Protein AF-A0A6J1VIB7-F1 (afdb_monomer_lite)

Structure (mmCIF, N/CA/C/O backbone):
data_AF-A0A6J1VIB7-F1
#
_entry.id   AF-A0A6J1VIB7-F1
#
loop_
_atom_site.group_PDB
_atom_site.id
_atom_site.type_symbol
_atom_site.label_atom_id
_atom_site.label_alt_id
_atom_site.label_comp_id
_atom_site.label_asym_id
_atom_site.label_entity_id
_atom_site.label_seq_id
_atom_site.pdbx_PDB_ins_code
_atom_site.Cartn_x
_atom_site.Cartn_y
_atom_site.Cartn_z
_atom_site.occupancy
_atom_site.B_iso_or_equiv
_atom_site.auth_seq_id
_atom_site.auth_comp_id
_atom_site.auth_asym_id
_atom_site.auth_atom_id
_atom_site.pdbx_PDB_model_num
ATOM 1 N N . MET A 1 1 ? 3.162 -24.700 -15.560 1.00 34.78 1 MET A N 1
ATOM 2 C CA . MET A 1 1 ? 3.093 -24.759 -14.083 1.00 34.78 1 MET A CA 1
ATOM 3 C C . MET A 1 1 ? 1.985 -23.836 -13.583 1.00 34.78 1 MET A C 1
ATOM 5 O O . MET A 1 1 ? 2.223 -22.942 -12.789 1.00 34.78 1 MET A O 1
ATOM 9 N N . VAL A 1 2 ? 0.777 -24.039 -14.114 1.00 34.69 2 VAL A N 1
ATOM 10 C CA . VAL A 1 2 ? -0.466 -23.375 -13.704 1.00 34.69 2 VAL A CA 1
ATOM 11 C C . VAL A 1 2 ? -1.501 -24.492 -13.692 1.00 34.69 2 VAL A C 1
ATOM 13 O O . VAL A 1 2 ? -2.099 -24.797 -14.717 1.00 34.69 2 VAL A O 1
ATOM 16 N N . ALA A 1 3 ? -1.557 -25.205 -12.579 1.00 34.16 3 ALA A N 1
ATOM 17 C CA . ALA A 1 3 ? -2.581 -26.169 -12.196 1.00 34.16 3 ALA A CA 1
ATOM 18 C C . ALA A 1 3 ? -2.324 -26.472 -10.711 1.00 34.16 3 ALA A C 1
ATOM 20 O O . ALA A 1 3 ? -1.167 -26.446 -10.309 1.00 34.16 3 ALA A O 1
ATOM 21 N N . GLU A 1 4 ? -3.381 -26.722 -9.937 1.00 37.56 4 GLU A N 1
ATOM 22 C CA . GLU A 1 4 ? -3.381 -27.047 -8.493 1.00 37.56 4 GLU A CA 1
ATOM 23 C C . GLU A 1 4 ? -3.378 -25.853 -7.523 1.00 37.56 4 GLU A C 1
ATOM 25 O O . GLU A 1 4 ? -2.437 -25.642 -6.766 1.00 37.56 4 GLU A O 1
ATOM 30 N N . ALA A 1 5 ? -4.483 -25.092 -7.497 1.00 30.72 5 ALA A N 1
ATOM 31 C CA . ALA A 1 5 ? -4.875 -24.322 -6.302 1.00 30.72 5 ALA A CA 1
ATOM 32 C C . ALA A 1 5 ? -6.378 -23.948 -6.239 1.00 30.72 5 ALA A C 1
ATOM 34 O O . ALA A 1 5 ? -6.727 -22.908 -5.686 1.00 30.72 5 ALA A O 1
ATOM 35 N N . THR A 1 6 ? -7.290 -24.745 -6.807 1.00 36.41 6 THR A N 1
ATOM 36 C CA . THR A 1 6 ? -8.737 -24.425 -6.822 1.00 36.41 6 THR A CA 1
ATOM 37 C C . THR A 1 6 ? -9.602 -25.612 -6.419 1.00 36.41 6 THR A C 1
ATOM 39 O O . THR A 1 6 ? -10.458 -26.044 -7.182 1.00 36.41 6 THR A O 1
ATOM 42 N N . GLU A 1 7 ? -9.390 -26.139 -5.215 1.00 31.77 7 GLU A N 1
ATOM 43 C CA . GLU A 1 7 ? -10.200 -27.249 -4.704 1.00 31.77 7 GLU A CA 1
ATOM 44 C C . GLU A 1 7 ? -10.443 -27.139 -3.191 1.00 31.77 7 GLU A C 1
ATOM 46 O O . GLU A 1 7 ? -10.078 -28.032 -2.449 1.00 31.77 7 GLU A O 1
ATOM 51 N N . TRP A 1 8 ? -11.012 -26.021 -2.708 1.00 27.19 8 TRP A N 1
ATOM 52 C CA . TRP A 1 8 ? -11.485 -25.895 -1.308 1.00 27.19 8 TRP A CA 1
ATOM 53 C C . TRP A 1 8 ? -12.694 -24.953 -1.119 1.00 27.19 8 TRP A C 1
ATOM 55 O O . TRP A 1 8 ? -12.876 -24.375 -0.050 1.00 27.19 8 TRP A O 1
ATOM 65 N N . ILE A 1 9 ? -13.549 -24.767 -2.132 1.00 30.81 9 ILE A N 1
ATOM 66 C CA . ILE A 1 9 ? -14.810 -24.016 -1.964 1.00 30.81 9 ILE A CA 1
ATOM 67 C C . ILE A 1 9 ? -15.922 -24.718 -2.742 1.00 30.81 9 ILE A C 1
ATOM 69 O O . ILE A 1 9 ? -16.215 -24.314 -3.862 1.00 30.81 9 ILE A O 1
ATOM 73 N N . SER A 1 10 ? -16.519 -25.776 -2.187 1.00 31.91 10 SER A N 1
ATOM 74 C CA . SER A 1 10 ? -17.835 -26.300 -2.604 1.00 31.91 10 SER A CA 1
ATOM 75 C C . SER A 1 10 ? -18.311 -27.393 -1.643 1.00 31.91 10 SER A C 1
ATOM 77 O O . SER A 1 10 ? -17.997 -28.547 -1.861 1.00 31.91 10 SER A O 1
ATOM 79 N N . GLU A 1 11 ? -19.020 -26.997 -0.582 1.00 31.42 11 GLU A N 1
ATOM 80 C CA . GLU A 1 11 ? -19.995 -27.744 0.252 1.00 31.42 11 GLU A CA 1
ATOM 81 C C . GLU A 1 11 ? -20.040 -26.956 1.576 1.00 31.42 11 GLU A C 1
ATOM 83 O O . GLU A 1 11 ? -19.058 -26.899 2.297 1.00 31.42 11 GLU A O 1
ATOM 88 N N . GLU A 1 12 ? -21.034 -26.131 1.896 1.00 33.25 12 GLU A N 1
ATOM 89 C CA . GLU A 1 12 ? -22.457 -26.434 1.957 1.00 33.25 12 GLU A CA 1
ATOM 90 C C . GLU A 1 12 ? -23.300 -25.178 1.666 1.00 33.25 12 GLU A C 1
ATOM 92 O O . GLU A 1 12 ? -23.290 -24.206 2.421 1.00 33.25 12 GLU A O 1
ATOM 97 N N . VAL A 1 13 ? -24.089 -25.211 0.592 1.00 31.95 13 VAL A N 1
ATOM 98 C CA . VAL A 1 13 ? -25.297 -24.385 0.455 1.00 31.95 13 VAL A CA 1
ATOM 99 C C . VAL A 1 13 ? -26.367 -25.279 -0.157 1.00 31.95 13 VAL A C 1
ATOM 101 O O . VAL A 1 13 ? -26.432 -25.453 -1.370 1.00 31.95 13 VAL A O 1
ATOM 104 N N . ALA A 1 14 ? -27.214 -25.851 0.694 1.00 29.73 14 ALA A N 1
ATOM 105 C CA . ALA A 1 14 ? -28.495 -26.412 0.291 1.00 29.73 14 ALA A CA 1
ATOM 106 C C . ALA A 1 14 ? -29.600 -25.715 1.092 1.00 29.73 14 ALA A C 1
ATOM 108 O O . ALA A 1 14 ? -29.520 -25.538 2.305 1.00 29.73 14 ALA A O 1
ATOM 109 N N . VAL A 1 15 ? -30.600 -25.249 0.354 1.00 31.91 15 VAL A N 1
ATOM 110 C CA . VAL A 1 15 ? -31.587 -24.239 0.728 1.00 31.91 15 VAL A CA 1
ATOM 111 C C . VAL A 1 15 ? -32.978 -24.878 0.848 1.00 31.91 15 VAL A C 1
ATOM 113 O O . VAL A 1 15 ? -33.402 -25.565 -0.074 1.00 31.91 15 VAL A O 1
ATOM 116 N N . SER A 1 16 ? -33.705 -24.485 1.913 1.00 29.22 16 SER A N 1
ATOM 117 C CA . SER A 1 16 ? -35.183 -24.344 2.048 1.00 29.22 16 SER A CA 1
ATOM 118 C C . SER A 1 16 ? -36.098 -25.579 2.207 1.00 29.22 16 SER A C 1
ATOM 120 O O . SER A 1 16 ? -35.701 -26.681 1.851 1.00 29.22 16 SER A O 1
ATOM 122 N N . PRO A 1 17 ? -37.402 -25.405 2.567 1.00 45.03 17 PRO A N 1
ATOM 123 C CA . PRO A 1 17 ? -38.062 -24.361 3.390 1.00 45.03 17 PRO A CA 1
ATOM 124 C C . PRO A 1 17 ? -39.126 -24.918 4.384 1.00 45.03 17 PRO A C 1
ATOM 126 O O . PRO A 1 17 ? -39.598 -26.040 4.232 1.00 45.03 17 PRO A O 1
ATOM 129 N N . SER A 1 18 ? -39.597 -24.086 5.332 1.00 27.25 18 SER A N 1
ATOM 130 C CA . SER A 1 18 ? -41.027 -23.732 5.569 1.00 27.25 18 SER A CA 1
ATOM 131 C C . SER A 1 18 ? -41.457 -23.508 7.042 1.00 27.25 18 SER A C 1
ATOM 133 O O . SER A 1 18 ? -41.164 -24.296 7.931 1.00 27.25 18 SER A O 1
ATOM 135 N N . LEU A 1 19 ? -42.239 -22.423 7.210 1.00 29.38 19 LEU A N 1
ATOM 136 C CA . LEU A 1 19 ? -43.262 -22.110 8.234 1.00 29.38 19 LEU A CA 1
ATOM 137 C C . LEU A 1 19 ? -42.878 -21.452 9.591 1.00 29.38 19 LEU A C 1
ATOM 139 O O . LEU A 1 19 ? -42.488 -22.084 10.564 1.00 29.38 19 LEU A O 1
ATOM 143 N N . LEU A 1 20 ? -43.140 -20.133 9.633 1.00 33.00 20 LEU A N 1
ATOM 144 C CA . LEU A 1 20 ? -43.553 -19.276 10.771 1.00 33.00 20 LEU A CA 1
ATOM 145 C C . LEU A 1 20 ? -44.797 -19.834 11.522 1.00 33.00 20 LEU A C 1
ATOM 147 O O . LEU A 1 20 ? -45.461 -20.720 10.987 1.00 33.00 20 LEU A O 1
ATOM 151 N N . PRO A 1 21 ? -45.341 -19.148 12.556 1.00 49.09 21 PRO A N 1
ATOM 152 C CA . PRO A 1 21 ? -44.749 -18.494 13.741 1.00 49.09 21 PRO A CA 1
ATOM 153 C C . PRO A 1 21 ? -45.505 -18.914 15.034 1.00 49.09 21 PRO A C 1
ATOM 155 O O . PRO A 1 21 ? -46.615 -19.413 14.930 1.00 49.09 21 PRO A O 1
ATOM 158 N N . LEU A 1 22 ? -45.012 -18.639 16.256 1.00 30.84 22 LEU A N 1
ATOM 159 C CA . LEU A 1 22 ? -45.893 -18.422 17.431 1.00 30.84 22 LEU A CA 1
ATOM 160 C C . LEU A 1 22 ? -45.159 -17.827 18.655 1.00 30.84 22 LEU A C 1
ATOM 162 O O . LEU A 1 22 ? -44.352 -18.460 19.320 1.00 30.84 22 LEU A O 1
ATOM 166 N N . GLN A 1 23 ? -45.484 -16.558 18.888 1.00 31.95 23 GLN A N 1
ATOM 167 C CA . GLN A 1 23 ? -45.769 -15.838 20.136 1.00 31.95 23 GLN A CA 1
ATOM 168 C C . GLN A 1 23 ? -45.667 -16.546 21.522 1.00 31.95 23 GLN A C 1
ATOM 170 O O . GLN A 1 23 ? -46.111 -17.677 21.686 1.00 31.95 23 GLN A O 1
ATOM 175 N N . ARG A 1 24 ? -45.372 -15.709 22.547 1.00 31.17 24 ARG A N 1
ATOM 176 C CA . ARG A 1 24 ? -45.539 -15.866 24.028 1.00 31.17 24 ARG A CA 1
ATOM 177 C C . ARG A 1 24 ? -44.346 -16.540 24.732 1.00 31.17 24 ARG A C 1
ATOM 179 O O . ARG A 1 24 ? -43.747 -17.437 24.179 1.00 31.17 24 ARG A O 1
ATOM 186 N N . SER A 1 25 ? -43.918 -16.203 25.949 1.00 28.91 25 SER A N 1
ATOM 187 C CA . SER A 1 25 ? -44.465 -15.401 27.048 1.00 28.91 25 SER A CA 1
ATOM 188 C C . SER A 1 25 ? -43.321 -15.100 28.033 1.00 28.91 25 SER A C 1
ATOM 190 O O . SER A 1 25 ? -42.512 -15.985 28.297 1.00 28.91 25 SER A O 1
ATOM 192 N N . CYS A 1 26 ? -43.291 -13.920 28.660 1.00 35.84 26 CYS A N 1
ATOM 193 C CA . CYS A 1 26 ? -42.613 -13.753 29.956 1.00 35.84 26 CYS A CA 1
ATOM 194 C C . CYS A 1 26 ? -43.390 -14.496 31.060 1.00 35.84 26 CYS A C 1
ATOM 196 O O . CYS A 1 26 ? -44.619 -14.606 30.962 1.00 35.84 26 CYS A O 1
ATOM 198 N N . PRO A 1 27 ? -42.722 -14.849 32.172 1.00 36.53 27 PRO A N 1
ATOM 199 C CA . PRO A 1 27 ? -43.337 -14.670 33.481 1.00 36.53 27 PRO A CA 1
ATOM 200 C C . PRO A 1 27 ? -42.448 -13.881 34.455 1.00 36.53 27 PRO A C 1
ATOM 202 O O . PRO A 1 27 ? -41.239 -14.067 34.563 1.00 36.53 27 PRO A O 1
ATOM 205 N N . LYS A 1 28 ? -43.120 -12.989 35.183 1.00 36.69 28 LYS A N 1
ATOM 206 C CA . LYS A 1 28 ? -42.666 -12.231 36.352 1.00 36.69 28 LYS A CA 1
ATOM 207 C C . LYS A 1 28 ? -43.355 -12.852 37.584 1.00 36.69 28 LYS A C 1
ATOM 209 O O . LYS A 1 28 ? -44.495 -13.288 37.449 1.00 36.69 28 LYS A O 1
ATOM 214 N N . TRP A 1 29 ? -42.700 -12.753 38.749 1.00 28.91 29 TRP A N 1
ATOM 215 C CA . TRP A 1 29 ? -43.193 -12.920 40.139 1.00 28.91 29 TRP A CA 1
ATOM 216 C C . TRP A 1 29 ? -43.028 -14.281 40.839 1.00 28.91 29 TRP A C 1
ATOM 218 O O . TRP A 1 29 ? -43.740 -15.219 40.522 1.00 28.91 29 TRP A O 1
ATOM 228 N N . GLN A 1 30 ? -42.236 -14.301 41.923 1.00 30.77 30 GLN A N 1
ATOM 229 C CA . GLN A 1 30 ? -42.667 -14.584 43.314 1.00 30.77 30 GLN A CA 1
ATOM 230 C C . GLN A 1 30 ? -41.582 -14.055 44.282 1.00 30.77 30 GLN A C 1
ATOM 232 O O . GLN A 1 30 ? -40.415 -14.389 44.142 1.00 30.77 30 GLN A O 1
ATOM 237 N N . LYS A 1 31 ? -41.861 -12.983 45.041 1.00 34.97 31 LYS A N 1
ATOM 238 C CA . LYS A 1 31 ? -42.358 -12.932 46.439 1.00 34.97 31 LYS A CA 1
ATOM 239 C C . LYS A 1 31 ? -41.357 -13.457 47.477 1.00 34.97 31 LYS A C 1
ATOM 241 O O . LYS A 1 31 ? -41.070 -14.644 47.531 1.00 34.97 31 LYS A O 1
ATOM 246 N N . GLY A 1 32 ? -40.876 -12.526 48.304 1.00 31.92 32 GLY A N 1
ATOM 247 C CA . GLY A 1 32 ? -39.951 -12.767 49.401 1.00 31.92 32 GLY A CA 1
ATOM 248 C C . GLY A 1 32 ? -40.580 -13.402 50.639 1.00 31.92 32 GLY A C 1
ATOM 249 O O . GLY A 1 32 ? -41.794 -13.379 50.834 1.00 31.92 32 GLY A O 1
ATOM 250 N N . VAL A 1 33 ? -39.693 -13.916 51.487 1.00 34.59 33 VAL A N 1
ATOM 251 C CA . VAL A 1 33 ? -39.938 -14.289 52.879 1.00 34.59 33 VAL A CA 1
ATOM 252 C C . VAL A 1 33 ? -38.719 -13.822 53.672 1.00 34.59 33 VAL A C 1
ATOM 254 O O . VAL A 1 33 ? -37.589 -14.170 53.337 1.00 34.59 33 VAL A O 1
ATOM 257 N N . ALA A 1 34 ? -38.958 -13.005 54.694 1.00 34.00 34 ALA A N 1
ATOM 258 C CA . ALA A 1 34 ? -37.980 -12.612 55.698 1.00 34.00 34 ALA A CA 1
ATOM 259 C C . ALA A 1 34 ? -38.296 -13.355 57.003 1.00 34.00 34 ALA A C 1
ATOM 261 O O . ALA A 1 34 ? -39.446 -13.351 57.438 1.00 34.00 34 ALA A O 1
ATOM 262 N N . VAL A 1 35 ? -37.282 -13.948 57.638 1.00 38.44 35 VAL A N 1
ATOM 263 C CA . VAL A 1 35 ? -37.302 -14.378 59.046 1.00 38.44 35 VAL A CA 1
ATOM 264 C C . VAL A 1 35 ? -35.929 -14.050 59.639 1.00 38.44 35 VAL A C 1
ATOM 266 O O . VAL A 1 35 ? -34.906 -14.349 59.028 1.00 38.44 35 VAL A O 1
ATOM 269 N N . GLY A 1 36 ? -35.927 -13.358 60.783 1.00 32.22 36 GLY A N 1
ATOM 270 C CA . GLY A 1 36 ? -34.737 -12.917 61.521 1.00 32.22 36 GLY A CA 1
ATOM 271 C C . GLY A 1 36 ? -34.118 -13.997 62.437 1.00 32.22 36 GLY A C 1
ATOM 272 O O . GLY A 1 36 ? -34.215 -15.180 62.128 1.00 32.22 36 GLY A O 1
ATOM 273 N N . PRO A 1 37 ? -33.444 -13.618 63.542 1.00 42.44 37 PRO A N 1
ATOM 274 C CA . PRO A 1 37 ? -31.992 -13.767 63.688 1.00 42.44 37 PRO A CA 1
ATOM 275 C C . PRO A 1 37 ? -31.560 -14.845 64.701 1.00 42.44 37 PRO A C 1
ATOM 277 O O . PRO A 1 37 ? -32.284 -15.140 65.648 1.00 42.44 37 PRO A O 1
ATOM 280 N N . VAL A 1 38 ? -30.325 -15.354 64.572 1.00 35.34 38 VAL A N 1
ATOM 281 C CA . VAL A 1 38 ? -29.634 -16.142 65.614 1.00 35.34 38 VAL A CA 1
ATOM 282 C C . VAL A 1 38 ? -28.171 -15.697 65.734 1.00 35.34 38 VAL A C 1
ATOM 284 O O . VAL A 1 38 ? -27.455 -15.550 64.747 1.00 35.34 38 VAL A O 1
ATOM 287 N N . VAL A 1 39 ? -27.762 -15.456 66.979 1.00 37.84 39 VAL A N 1
ATOM 288 C CA . VAL A 1 39 ? -26.441 -15.019 67.450 1.00 37.84 39 VAL A CA 1
ATOM 289 C C . VAL A 1 39 ? -25.514 -16.223 67.667 1.00 37.84 39 VAL A C 1
ATOM 291 O O . VAL A 1 39 ? -25.942 -17.212 68.252 1.00 37.84 39 VAL A O 1
ATOM 294 N N . GLY A 1 40 ? -24.221 -16.079 67.333 1.00 31.00 40 GLY A N 1
ATOM 295 C CA . GLY A 1 40 ? -23.129 -16.702 68.102 1.00 31.00 40 GLY A CA 1
ATOM 296 C C . GLY A 1 40 ? -22.060 -17.504 67.338 1.00 31.00 40 GLY A C 1
ATOM 297 O O . GLY A 1 40 ? -22.245 -18.680 67.072 1.00 31.00 40 GLY A O 1
ATOM 298 N N . GLY A 1 41 ? -20.866 -16.910 67.177 1.00 28.31 41 GLY A N 1
ATOM 299 C CA . GLY A 1 41 ? -19.618 -17.562 67.619 1.00 28.31 41 GLY A CA 1
ATOM 300 C C . GLY A 1 41 ? -18.661 -18.238 66.613 1.00 28.31 41 GLY A C 1
ATOM 301 O O . GLY A 1 41 ? -18.745 -19.435 66.393 1.00 28.31 41 GLY A O 1
ATOM 302 N N . ARG A 1 42 ? -17.582 -17.498 66.290 1.00 30.05 42 ARG A N 1
ATOM 303 C CA . ARG A 1 42 ? -16.147 -17.899 66.321 1.00 30.05 42 ARG A CA 1
ATOM 304 C C . ARG A 1 42 ? -15.480 -18.583 65.093 1.00 30.05 42 ARG A C 1
ATOM 306 O O . ARG A 1 42 ? -15.712 -19.739 64.790 1.00 30.05 42 ARG A O 1
ATOM 313 N N . LYS A 1 43 ? -14.492 -17.834 64.562 1.00 31.05 43 LYS A N 1
ATOM 314 C CA . LYS A 1 43 ? -13.206 -18.187 63.904 1.00 31.05 43 LYS A CA 1
ATOM 315 C C . LYS A 1 43 ? -13.189 -19.251 62.797 1.00 31.05 43 LYS A C 1
ATOM 317 O O . LYS A 1 43 ? -13.116 -20.443 63.061 1.00 31.05 43 LYS A O 1
ATOM 322 N N . GLY A 1 44 ? -12.993 -18.757 61.578 1.00 29.30 44 GLY A N 1
ATOM 323 C CA . GLY A 1 44 ? -12.363 -19.460 60.465 1.00 29.30 44 GLY A CA 1
ATOM 324 C C . GLY A 1 44 ? -11.784 -18.418 59.515 1.00 29.30 44 GLY A C 1
ATOM 325 O O . GLY A 1 44 ? -12.497 -17.870 58.684 1.00 29.30 44 GLY A O 1
ATOM 326 N N . GLU A 1 45 ? -10.520 -18.071 59.724 1.00 36.97 45 GLU A N 1
ATOM 327 C CA . GLU A 1 45 ? -9.742 -17.171 58.879 1.00 36.97 45 GLU A CA 1
ATOM 328 C C . GLU A 1 45 ? -9.424 -17.911 57.576 1.00 36.97 45 GLU A C 1
ATOM 330 O O . GLU A 1 45 ? -8.593 -18.814 57.545 1.00 36.97 45 GLU A O 1
ATOM 335 N N . ILE A 1 46 ? -10.157 -17.579 56.516 1.00 42.03 46 ILE A N 1
ATOM 336 C CA . ILE A 1 46 ? -9.839 -17.966 55.142 1.00 42.03 46 ILE A CA 1
ATOM 337 C C . ILE A 1 46 ? -9.306 -16.686 54.498 1.00 42.03 46 ILE A C 1
ATOM 339 O O . ILE A 1 46 ? -10.022 -15.680 54.527 1.00 42.03 46 ILE A O 1
ATOM 343 N N . PRO A 1 47 ? -8.083 -16.657 53.937 1.00 40.38 47 PRO A N 1
ATOM 344 C CA . PRO A 1 47 ? -7.638 -15.516 53.163 1.00 40.38 47 PRO A CA 1
ATOM 345 C C . PRO A 1 47 ? -8.458 -15.512 51.876 1.00 40.38 47 PRO A C 1
ATOM 347 O O . PRO A 1 47 ? -8.130 -16.172 50.891 1.00 40.38 47 PRO A O 1
ATOM 350 N N . SER A 1 48 ? -9.572 -14.785 51.918 1.00 39.91 48 SER A N 1
ATOM 351 C CA . SER A 1 48 ? -10.257 -14.306 50.734 1.00 39.91 48 SER A CA 1
ATOM 352 C C . SER A 1 48 ? -9.196 -13.679 49.847 1.00 39.91 48 SER A C 1
ATOM 354 O O . SER A 1 48 ? -8.583 -12.671 50.199 1.00 39.91 48 SER A O 1
ATOM 356 N N . THR A 1 49 ? -8.959 -14.290 48.696 1.00 47.22 49 THR A N 1
ATOM 357 C CA . THR A 1 49 ? -8.285 -13.668 47.565 1.00 47.22 49 THR A CA 1
ATOM 358 C C . THR A 1 49 ? -9.206 -12.557 47.061 1.00 47.22 49 THR A C 1
ATOM 360 O O . THR A 1 49 ? -9.823 -12.640 46.007 1.00 47.22 49 THR A O 1
ATOM 363 N N . THR A 1 50 ? -9.324 -11.485 47.845 1.00 44.44 50 THR A N 1
ATOM 364 C CA . THR A 1 50 ? -9.690 -10.151 47.380 1.00 44.44 50 THR A CA 1
ATOM 365 C C . THR A 1 50 ? -8.537 -9.667 46.512 1.00 44.44 50 THR A C 1
ATOM 367 O O . THR A 1 50 ? -7.769 -8.787 46.894 1.00 44.44 50 THR A O 1
ATOM 370 N N . VAL A 1 51 ? -8.389 -10.280 45.333 1.00 51.28 51 VAL A N 1
ATOM 371 C CA . VAL A 1 51 ? -7.818 -9.573 44.193 1.00 51.28 51 VAL A CA 1
ATOM 372 C C . VAL A 1 51 ? -8.741 -8.377 44.021 1.00 51.28 51 VAL A C 1
ATOM 374 O O . VAL A 1 51 ? -9.939 -8.515 43.778 1.00 51.28 51 VAL A O 1
ATOM 377 N N . SER A 1 52 ? -8.207 -7.219 44.371 1.00 53.28 52 SER A N 1
ATOM 378 C CA . SER A 1 52 ? -8.927 -5.984 44.618 1.00 53.28 52 SER A CA 1
ATOM 379 C C . SER A 1 52 ? -9.857 -5.668 43.450 1.00 53.28 52 SER A C 1
ATOM 381 O O . SER A 1 52 ? -9.409 -5.387 42.342 1.00 53.28 52 SER A O 1
ATOM 383 N N . LEU A 1 53 ? -11.166 -5.656 43.713 1.00 53.31 53 LEU A N 1
ATOM 384 C CA . LEU A 1 53 ? -12.197 -5.220 42.765 1.00 53.31 53 LEU A CA 1
ATOM 385 C C . LEU A 1 53 ? -11.880 -3.817 42.196 1.00 53.31 53 LEU A C 1
ATOM 387 O O . LEU A 1 53 ? -12.218 -3.502 41.064 1.00 53.31 53 LEU A O 1
ATOM 391 N N . THR A 1 54 ? -11.159 -2.997 42.967 1.00 55.84 54 THR A N 1
ATOM 392 C CA . THR A 1 54 ? -10.609 -1.687 42.584 1.00 55.84 54 THR A CA 1
ATOM 393 C C . THR A 1 54 ? -9.423 -1.756 41.612 1.00 55.84 54 THR A C 1
ATOM 395 O O . THR A 1 54 ? -9.239 -0.851 40.799 1.00 55.84 54 THR A O 1
ATOM 398 N N . SER A 1 55 ? -8.617 -2.819 41.652 1.00 60.06 55 SER A N 1
ATOM 399 C CA . SER A 1 55 ? -7.535 -3.049 40.686 1.00 60.06 55 SER A CA 1
ATOM 400 C C . SER A 1 55 ? -8.083 -3.510 39.337 1.00 60.06 55 SER A C 1
ATOM 402 O O . SER A 1 55 ? -7.530 -3.146 38.307 1.00 60.06 55 SER A O 1
ATOM 404 N N . ILE A 1 56 ? -9.171 -4.285 39.335 1.00 60.62 56 ILE A N 1
ATOM 405 C CA . ILE A 1 56 ? -9.801 -4.777 38.103 1.00 60.62 56 ILE A CA 1
ATOM 406 C C . ILE A 1 56 ? -10.530 -3.630 37.393 1.00 60.62 56 ILE A C 1
ATOM 408 O O . ILE A 1 56 ? -10.296 -3.401 36.211 1.00 60.62 56 ILE A O 1
ATOM 412 N N . THR A 1 57 ? -11.313 -2.825 38.121 1.00 62.09 57 THR A N 1
ATOM 413 C CA . THR A 1 57 ? -12.024 -1.677 37.532 1.00 62.09 57 THR A CA 1
ATOM 414 C C . THR A 1 57 ? -11.081 -0.579 37.041 1.00 62.09 57 THR A C 1
ATOM 416 O O . THR A 1 57 ? -11.314 -0.009 35.979 1.00 62.09 57 THR A O 1
ATOM 419 N N . SER A 1 58 ? -9.986 -0.292 37.754 1.00 63.12 58 SER A N 1
ATOM 420 C CA . SER A 1 58 ? -8.990 0.687 37.288 1.00 63.12 58 SER A CA 1
ATOM 421 C C . SER A 1 58 ? -8.239 0.216 36.041 1.00 63.12 58 SER A C 1
ATOM 423 O O . SER A 1 58 ? -7.961 1.026 35.155 1.00 63.12 58 SER A O 1
ATOM 425 N N . LEU A 1 59 ? -7.943 -1.080 35.927 1.00 65.94 59 LEU A N 1
ATOM 426 C CA . LEU A 1 59 ? -7.314 -1.652 34.739 1.00 65.94 59 LEU A CA 1
ATOM 427 C C . LEU A 1 59 ? -8.267 -1.627 33.532 1.00 65.94 59 LEU A C 1
ATOM 429 O O . LEU A 1 59 ? -7.865 -1.215 32.446 1.00 65.94 59 LEU A O 1
ATOM 433 N N . GLU A 1 60 ? -9.538 -1.975 33.734 1.00 68.25 60 GLU A N 1
ATOM 434 C CA . GLU A 1 60 ? -10.575 -1.977 32.693 1.00 68.25 60 GLU A CA 1
ATOM 435 C C . GLU A 1 60 ? -10.865 -0.564 32.152 1.00 68.25 60 GLU A C 1
ATOM 437 O O . GLU A 1 60 ? -10.951 -0.353 30.938 1.00 68.25 60 GLU A O 1
ATOM 442 N N . ILE A 1 61 ? -10.911 0.437 33.040 1.00 69.06 61 ILE A N 1
ATOM 443 C CA . ILE A 1 61 ? -11.080 1.849 32.668 1.00 69.06 61 ILE A CA 1
ATOM 444 C C . ILE A 1 61 ? -9.877 2.343 31.850 1.00 69.06 61 ILE A C 1
ATOM 446 O O . ILE A 1 61 ? -10.074 2.923 30.780 1.00 69.06 61 ILE A O 1
ATOM 450 N N . ASN A 1 62 ? -8.643 2.064 32.286 1.00 72.19 62 ASN A N 1
ATOM 451 C CA . ASN A 1 62 ? -7.434 2.455 31.546 1.00 72.19 62 ASN A CA 1
ATOM 452 C C . ASN A 1 62 ? -7.379 1.817 30.150 1.00 72.19 62 ASN A C 1
ATOM 454 O O . ASN A 1 62 ? -7.039 2.476 29.167 1.00 72.19 62 ASN A O 1
ATOM 458 N N . LEU A 1 63 ? -7.760 0.545 30.044 1.00 72.25 63 LEU A N 1
ATOM 459 C CA . LEU A 1 63 ? -7.711 -0.194 28.788 1.00 72.25 63 LEU A CA 1
ATOM 460 C C . LEU A 1 63 ? -8.803 0.268 27.801 1.00 72.25 63 LEU A C 1
ATOM 462 O O . LEU A 1 63 ? -8.556 0.404 26.598 1.00 72.25 63 LEU A O 1
ATOM 466 N N . SER A 1 64 ? -9.990 0.615 28.310 1.00 71.81 64 SER A N 1
ATOM 467 C CA . SER A 1 64 ? -11.058 1.229 27.510 1.00 71.81 64 SER A CA 1
ATOM 468 C C . SER A 1 64 ? -10.660 2.605 26.957 1.00 71.81 64 SER A C 1
ATOM 470 O O . SER A 1 64 ? -10.947 2.909 25.796 1.00 71.81 64 SER A O 1
ATOM 472 N N . PHE A 1 65 ? -9.924 3.396 27.748 1.00 77.06 65 PHE A N 1
ATOM 473 C CA . PHE A 1 65 ? -9.415 4.704 27.345 1.00 77.06 65 PHE A CA 1
ATOM 474 C C . PHE A 1 65 ? -8.365 4.595 26.233 1.00 77.06 65 PHE A C 1
ATOM 476 O O . PHE A 1 65 ? -8.361 5.416 25.320 1.00 77.06 65 PHE A O 1
ATOM 483 N N . LEU A 1 66 ? -7.527 3.550 26.249 1.00 78.25 66 LEU A N 1
ATOM 484 C CA . LEU A 1 66 ? -6.570 3.283 25.169 1.00 78.25 66 LEU A CA 1
ATOM 485 C C . LEU A 1 66 ? -7.226 2.776 23.877 1.00 78.25 66 LEU A C 1
ATOM 487 O O . LEU A 1 66 ? -6.673 2.985 22.802 1.00 78.25 66 LEU A O 1
ATOM 491 N N . THR A 1 67 ? -8.391 2.130 23.942 1.00 79.50 67 THR A N 1
ATOM 492 C CA . THR A 1 67 ? -8.988 1.465 22.767 1.00 79.50 67 THR A CA 1
ATOM 493 C C . THR A 1 67 ? -9.446 2.464 21.693 1.00 79.50 67 THR A C 1
ATOM 495 O O . THR A 1 67 ? -9.255 2.229 20.501 1.00 79.50 67 THR A O 1
ATOM 498 N N . GLN A 1 68 ? -10.021 3.601 22.095 1.00 80.62 68 GLN A N 1
ATOM 499 C CA . GLN A 1 68 ? -10.508 4.640 21.174 1.00 80.62 68 GLN A CA 1
ATOM 500 C C . GLN A 1 68 ? -9.395 5.300 20.334 1.00 80.62 68 GLN A C 1
ATOM 502 O O . GLN A 1 68 ? -9.503 5.295 19.105 1.00 80.62 68 GLN A O 1
ATOM 507 N N . PRO A 1 69 ? -8.299 5.822 20.925 1.00 86.69 69 PRO A N 1
ATOM 508 C CA . PRO A 1 69 ? -7.205 6.387 20.141 1.00 86.69 69 PRO A CA 1
ATOM 509 C C . PRO A 1 69 ? -6.493 5.329 19.288 1.00 86.69 69 PRO A C 1
ATOM 511 O O . PRO A 1 69 ? -6.009 5.664 18.208 1.00 86.69 69 PRO A O 1
ATOM 514 N N . LEU A 1 70 ? -6.466 4.060 19.720 1.00 86.56 70 LEU A N 1
ATOM 515 C CA . LEU A 1 70 ? -5.868 2.965 18.952 1.00 86.56 70 LEU A CA 1
ATOM 516 C C . LEU A 1 70 ? -6.654 2.670 17.668 1.00 86.56 70 LEU A C 1
ATOM 518 O O . LEU A 1 70 ? -6.062 2.514 16.604 1.00 86.56 70 LEU A O 1
ATOM 522 N N . LYS A 1 71 ? -7.989 2.669 17.729 1.00 86.50 71 LYS A N 1
ATOM 523 C CA . LYS A 1 71 ? -8.830 2.516 16.533 1.00 86.50 71 LYS A CA 1
ATOM 524 C C . LYS A 1 71 ? -8.629 3.661 15.545 1.00 86.50 71 LYS A C 1
ATOM 526 O O . LYS A 1 71 ? -8.420 3.419 14.359 1.00 86.50 71 LYS A O 1
ATOM 531 N N . ILE A 1 72 ? -8.649 4.903 16.037 1.00 89.00 72 ILE A N 1
ATOM 532 C CA . ILE A 1 72 ? -8.447 6.097 15.204 1.00 89.00 72 ILE A CA 1
ATOM 533 C C . ILE A 1 72 ? -7.069 6.047 14.533 1.00 89.00 72 ILE A C 1
ATOM 535 O O . ILE A 1 72 ? -6.966 6.280 13.328 1.00 89.00 72 ILE A O 1
ATOM 539 N N . SER A 1 73 ? -6.019 5.683 15.277 1.00 90.94 73 SER A N 1
ATOM 540 C CA . SER A 1 73 ? -4.673 5.563 14.713 1.00 90.94 73 SER A CA 1
ATOM 541 C C . SER A 1 73 ? -4.573 4.447 13.669 1.00 90.94 73 SER A C 1
ATOM 543 O O . SER A 1 73 ? -3.945 4.669 12.634 1.00 90.94 73 SER A O 1
ATOM 545 N N . CYS A 1 74 ? -5.247 3.306 13.864 1.00 91.19 74 CYS A N 1
ATOM 546 C CA . CYS A 1 74 ? -5.341 2.242 12.856 1.00 91.19 74 CYS A CA 1
ATOM 547 C C . CYS A 1 74 ? -5.973 2.748 11.556 1.00 91.19 74 CYS A C 1
ATOM 549 O O . CYS A 1 74 ? -5.411 2.537 10.483 1.00 91.19 74 CYS A O 1
ATOM 551 N N . GLY A 1 75 ? -7.116 3.436 11.647 1.00 90.69 75 GLY A N 1
ATOM 552 C CA . GLY A 1 75 ? -7.820 3.959 10.474 1.00 90.69 75 GLY A CA 1
ATOM 553 C C . GLY A 1 75 ? -6.975 4.966 9.691 1.00 90.69 75 GLY A C 1
ATOM 554 O O . GLY A 1 75 ? -6.857 4.862 8.470 1.00 90.69 75 GLY A O 1
ATOM 555 N N . ILE A 1 76 ? -6.316 5.893 10.396 1.00 93.62 76 ILE A N 1
ATOM 556 C CA . ILE A 1 76 ? -5.420 6.885 9.780 1.00 93.62 76 ILE A CA 1
ATOM 557 C C . ILE A 1 76 ? -4.202 6.201 9.146 1.00 93.62 76 ILE A C 1
ATOM 559 O O . ILE A 1 76 ? -3.832 6.534 8.021 1.00 93.62 76 ILE A O 1
ATOM 563 N N . CYS A 1 77 ? -3.585 5.238 9.835 1.00 93.88 77 CYS A N 1
ATOM 564 C CA . CYS A 1 77 ? -2.414 4.520 9.328 1.00 93.88 77 CYS A CA 1
ATOM 565 C C . CYS A 1 77 ? -2.767 3.658 8.105 1.00 93.88 77 CYS A C 1
ATOM 567 O O . CYS A 1 77 ? -2.036 3.670 7.114 1.00 93.88 77 CYS A O 1
ATOM 569 N N . SER A 1 78 ? -3.931 3.003 8.115 1.00 94.62 78 SER A N 1
ATOM 570 C CA . SER A 1 78 ? -4.448 2.227 6.984 1.00 94.62 78 SER A CA 1
ATOM 571 C C . SER A 1 78 ? -4.701 3.110 5.761 1.00 94.62 78 SER A C 1
ATOM 573 O O . SER A 1 78 ? -4.184 2.823 4.679 1.00 94.62 78 SER A O 1
ATOM 575 N N . ALA A 1 79 ? -5.415 4.226 5.937 1.00 95.81 79 ALA A N 1
ATOM 576 C CA . ALA A 1 79 ? -5.661 5.180 4.859 1.00 95.81 79 ALA A CA 1
ATOM 577 C C . ALA A 1 79 ? -4.349 5.785 4.330 1.00 95.81 79 ALA A C 1
ATOM 579 O O . ALA A 1 79 ? -4.150 5.870 3.120 1.00 95.81 79 ALA A O 1
ATOM 580 N N . GLY A 1 80 ? -3.425 6.147 5.224 1.00 95.31 80 GLY A N 1
ATOM 581 C CA . GLY A 1 80 ? -2.102 6.652 4.862 1.00 95.31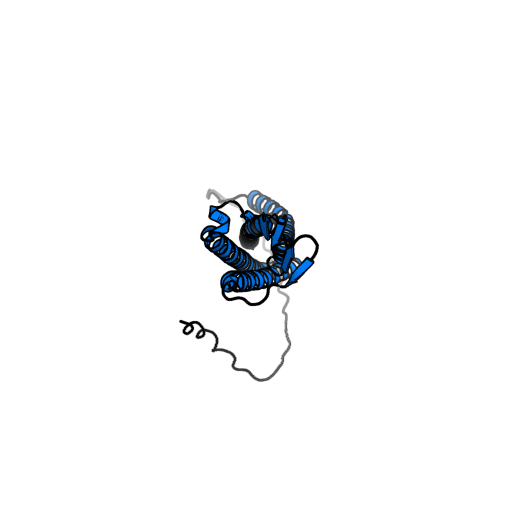 80 GLY A CA 1
ATOM 582 C C . GLY A 1 80 ? -1.282 5.644 4.055 1.00 95.31 80 GLY A C 1
ATOM 583 O O . GLY A 1 80 ? -0.700 6.012 3.039 1.00 95.31 80 GLY A O 1
ATOM 584 N N . SER A 1 81 ? -1.284 4.369 4.453 1.00 95.75 81 SER A N 1
ATOM 585 C CA . SER A 1 81 ? -0.592 3.286 3.734 1.00 95.75 81 SER A CA 1
ATOM 586 C C . SER A 1 81 ? -1.111 3.144 2.303 1.00 95.75 81 SER A C 1
ATOM 588 O O . SER A 1 81 ? -0.322 3.106 1.358 1.00 95.75 81 SER A O 1
ATOM 590 N N . LEU A 1 82 ? -2.437 3.149 2.147 1.00 95.62 82 LEU A N 1
ATOM 591 C CA . LEU A 1 82 ? -3.104 3.029 0.853 1.00 95.62 82 LEU A CA 1
ATOM 592 C C . LEU A 1 82 ? -2.842 4.242 -0.044 1.00 95.62 82 LEU A C 1
ATOM 594 O O . LEU A 1 82 ? -2.585 4.090 -1.237 1.00 95.62 82 LEU A O 1
ATOM 598 N N . LEU A 1 83 ? -2.855 5.450 0.525 1.00 95.75 83 LEU A N 1
ATOM 599 C CA . LEU A 1 83 ? -2.518 6.672 -0.204 1.00 95.75 83 LEU A CA 1
ATOM 600 C C . LEU A 1 83 ? -1.058 6.671 -0.661 1.00 95.75 83 LEU A C 1
ATOM 602 O O . LEU A 1 83 ? -0.789 7.021 -1.807 1.00 95.75 83 LEU A O 1
ATOM 606 N N . LEU A 1 84 ? -0.118 6.256 0.193 1.00 94.06 84 LEU A N 1
ATOM 607 C CA . LEU A 1 84 ? 1.297 6.149 -0.175 1.00 94.06 84 LEU A CA 1
ATOM 608 C C . LEU A 1 84 ? 1.510 5.146 -1.312 1.00 94.06 84 LEU A C 1
ATOM 610 O O . LEU A 1 84 ? 2.252 5.433 -2.250 1.00 94.06 84 LEU A O 1
ATOM 614 N N . GLU A 1 85 ? 0.833 3.999 -1.258 1.00 94.06 85 GLU A N 1
ATOM 615 C CA . GLU A 1 85 ? 0.864 3.002 -2.327 1.00 94.06 85 GLU A CA 1
ATOM 616 C C . GLU A 1 85 ? 0.262 3.541 -3.630 1.00 94.06 85 GLU A C 1
ATOM 618 O O . GLU A 1 85 ? 0.887 3.433 -4.684 1.00 94.06 85 GLU A O 1
ATOM 623 N N . TYR A 1 86 ? -0.904 4.185 -3.566 1.00 93.69 86 TYR A N 1
ATOM 624 C CA . TYR A 1 86 ? -1.542 4.799 -4.730 1.00 93.69 86 TYR A CA 1
ATOM 625 C C . TYR A 1 86 ? -0.669 5.896 -5.360 1.00 93.69 86 TYR A C 1
ATOM 627 O O . TYR A 1 86 ? -0.524 5.965 -6.585 1.00 93.69 86 TYR A O 1
ATOM 635 N N . MET A 1 87 ? -0.043 6.740 -4.536 1.00 92.38 87 MET A N 1
ATOM 636 C CA . MET A 1 87 ? 0.888 7.770 -5.003 1.00 92.38 87 MET A CA 1
ATOM 637 C C . MET A 1 87 ? 2.136 7.145 -5.620 1.00 92.38 87 MET A C 1
ATOM 639 O O . MET A 1 87 ? 2.585 7.600 -6.672 1.00 92.38 87 MET A O 1
ATOM 643 N N . SER A 1 88 ? 2.667 6.074 -5.024 1.00 91.00 88 SER A N 1
ATOM 644 C CA . SER A 1 88 ? 3.756 5.302 -5.622 1.00 91.00 88 SER A CA 1
ATOM 645 C C . SER A 1 88 ? 3.335 4.763 -6.993 1.00 91.00 88 SER A C 1
ATOM 647 O O . SER A 1 88 ? 4.048 4.983 -7.962 1.00 91.00 88 SER A O 1
ATOM 649 N N . LEU A 1 89 ? 2.146 4.169 -7.126 1.00 88.75 89 LEU A N 1
ATOM 650 C CA . LEU A 1 89 ? 1.664 3.579 -8.379 1.00 88.75 89 LEU A CA 1
ATOM 651 C C . LEU A 1 89 ? 1.409 4.605 -9.498 1.00 88.75 89 LEU A C 1
ATOM 653 O O . LEU A 1 89 ? 1.658 4.302 -10.663 1.00 88.75 89 LEU A O 1
ATOM 657 N N . SER A 1 90 ? 0.872 5.777 -9.158 1.00 85.75 90 SER A N 1
ATOM 658 C CA . SER A 1 90 ? 0.446 6.805 -10.123 1.00 85.75 90 SER A CA 1
ATOM 659 C C . SER A 1 90 ? 1.562 7.755 -10.551 1.00 85.75 90 SER A C 1
ATOM 661 O O . SER A 1 90 ? 1.488 8.331 -11.632 1.00 85.75 90 SER A O 1
ATOM 663 N N . THR A 1 91 ? 2.592 7.928 -9.724 1.00 83.88 91 THR A N 1
ATOM 664 C CA . THR A 1 91 ? 3.644 8.912 -9.984 1.00 83.88 91 THR A CA 1
ATOM 665 C C . THR A 1 91 ? 4.726 8.357 -10.912 1.00 83.88 91 THR A C 1
ATOM 667 O O . THR A 1 91 ? 5.219 7.242 -10.731 1.00 83.88 91 THR A O 1
ATOM 670 N N . SER A 1 92 ? 5.180 9.179 -11.859 1.00 77.19 92 SER A N 1
ATOM 671 C CA . SER A 1 92 ? 6.135 8.793 -12.905 1.00 77.19 92 SER A CA 1
ATOM 672 C C . SER A 1 92 ? 7.620 8.801 -12.484 1.00 77.19 92 SER A C 1
ATOM 674 O O . SER A 1 92 ? 8.508 8.742 -13.331 1.00 77.19 92 SER A O 1
ATOM 676 N N . TYR A 1 93 ? 7.928 8.875 -11.184 1.00 81.75 93 TYR A N 1
ATOM 677 C CA . TYR A 1 93 ? 9.297 9.015 -10.656 1.00 81.75 93 TYR A CA 1
ATOM 678 C C . TYR A 1 93 ? 9.781 7.743 -9.945 1.00 81.75 93 TYR A C 1
ATOM 680 O O . TYR A 1 93 ? 10.231 7.784 -8.797 1.00 81.75 93 TYR A O 1
ATOM 688 N N . TRP A 1 94 ? 9.689 6.593 -10.614 1.00 83.69 94 TRP A N 1
ATOM 689 C CA . TRP A 1 94 ? 10.225 5.330 -10.087 1.00 83.69 94 TRP A CA 1
ATOM 690 C C . TRP A 1 94 ? 11.724 5.222 -10.315 1.00 83.69 94 TRP A C 1
ATOM 692 O O . TRP A 1 94 ? 12.479 4.875 -9.404 1.00 83.69 94 TRP A O 1
ATOM 702 N N . VAL A 1 95 ? 12.147 5.535 -11.535 1.00 82.38 95 VAL A N 1
ATOM 703 C CA . VAL A 1 95 ? 13.533 5.418 -11.971 1.00 82.38 95 VAL A CA 1
ATOM 704 C C . VAL A 1 95 ? 13.930 6.671 -12.740 1.00 82.38 95 VAL A C 1
ATOM 706 O O . VAL A 1 95 ? 13.200 7.145 -13.610 1.00 82.38 95 VAL A O 1
ATOM 709 N N . LEU A 1 96 ? 15.098 7.205 -12.400 1.00 82.25 96 LEU A N 1
ATOM 710 C CA . LEU A 1 96 ? 15.757 8.302 -13.092 1.00 82.25 96 LEU A CA 1
ATOM 711 C C . LEU A 1 96 ? 16.929 7.744 -13.890 1.00 82.25 96 LEU A C 1
ATOM 713 O O . LEU A 1 96 ? 17.833 7.149 -13.308 1.00 82.25 96 LEU A O 1
ATOM 717 N N . GLU A 1 97 ? 16.931 7.959 -15.200 1.00 77.62 97 GLU A N 1
ATOM 718 C CA . GLU A 1 97 ? 18.042 7.588 -16.073 1.00 77.62 97 GLU A CA 1
ATOM 719 C C . GLU A 1 97 ? 18.732 8.845 -16.615 1.00 77.62 97 GLU A C 1
ATOM 721 O O . GLU A 1 97 ? 18.082 9.778 -17.097 1.00 77.62 97 GLU A O 1
ATOM 726 N N . THR A 1 98 ? 20.059 8.895 -16.509 1.00 73.56 98 THR A N 1
ATOM 727 C CA . THR A 1 98 ? 20.878 9.988 -17.038 1.00 73.56 98 THR A CA 1
ATOM 728 C C . THR A 1 98 ? 21.441 9.586 -18.397 1.00 73.56 98 THR A C 1
ATOM 730 O O . THR A 1 98 ? 22.370 8.792 -18.517 1.00 73.56 98 THR A O 1
ATOM 733 N N . THR A 1 99 ? 20.872 10.150 -19.461 1.00 70.81 99 THR A N 1
ATOM 734 C CA . 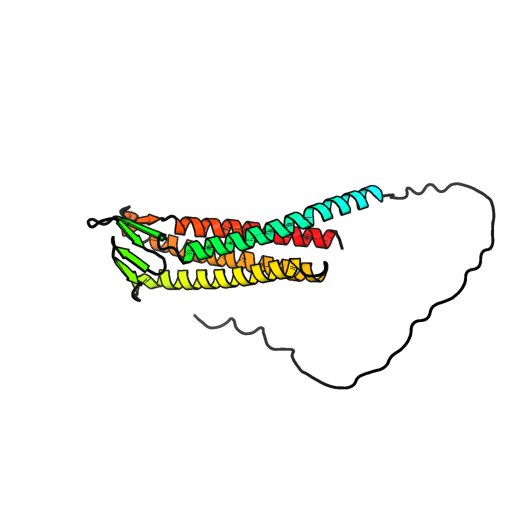THR A 1 99 ? 21.365 9.951 -20.832 1.00 70.81 99 THR A CA 1
ATOM 735 C C . THR A 1 99 ? 22.114 11.175 -21.341 1.00 70.81 99 THR A C 1
ATOM 737 O O . THR A 1 99 ? 21.912 12.293 -20.876 1.00 70.81 99 THR A O 1
ATOM 740 N N . TYR A 1 100 ? 22.926 10.988 -22.386 1.00 69.12 100 TYR A N 1
ATOM 741 C CA . TYR A 1 100 ? 23.624 12.077 -23.085 1.00 69.12 100 TYR A CA 1
ATOM 742 C C . TYR A 1 100 ? 22.684 13.164 -23.646 1.00 69.12 100 TYR A C 1
ATOM 744 O O . TYR A 1 100 ? 23.135 14.265 -23.944 1.00 69.12 100 TYR A O 1
ATOM 752 N N . ARG A 1 101 ? 21.387 12.857 -23.804 1.00 67.44 101 ARG A N 1
ATOM 753 C CA . ARG A 1 101 ? 20.343 13.785 -24.269 1.00 67.44 101 ARG A CA 1
ATOM 754 C C . ARG A 1 101 ? 19.586 14.499 -23.144 1.00 67.44 101 ARG A C 1
ATOM 756 O O . ARG A 1 101 ? 18.697 15.274 -23.457 1.00 67.44 101 ARG A O 1
ATOM 763 N N . GLY A 1 102 ? 19.899 14.233 -21.875 1.00 71.06 102 GLY A N 1
ATOM 764 C CA . GLY A 1 102 ? 19.189 14.798 -20.725 1.00 71.06 102 GLY A CA 1
ATOM 765 C C . GLY A 1 102 ? 18.690 13.743 -19.734 1.00 71.06 102 GLY A C 1
ATOM 766 O O . GLY A 1 102 ? 18.964 12.544 -19.870 1.00 71.06 102 GLY A O 1
ATOM 767 N N . MET A 1 103 ? 17.968 14.214 -18.713 1.00 72.62 103 MET A N 1
ATOM 768 C CA . MET A 1 103 ? 17.367 13.375 -17.673 1.00 72.62 103 MET A CA 1
ATOM 769 C C . MET A 1 103 ? 16.064 12.752 -18.171 1.00 72.62 103 MET A C 1
ATOM 771 O O . MET A 1 103 ? 15.184 13.446 -18.684 1.00 72.62 103 MET A O 1
ATOM 775 N N . VAL A 1 104 ? 15.941 11.443 -17.987 1.00 74.94 104 VAL A N 1
ATOM 776 C CA . VAL A 1 104 ? 14.750 10.672 -18.331 1.00 74.94 104 VAL A CA 1
ATOM 777 C C . VAL A 1 104 ? 14.110 10.179 -17.049 1.00 74.94 104 VAL A C 1
ATOM 779 O O . VAL A 1 104 ? 14.766 9.572 -16.199 1.00 74.94 104 VAL A O 1
ATOM 782 N N . HIS A 1 105 ? 12.817 10.444 -16.905 1.00 78.69 105 HIS A N 1
ATOM 783 C CA . HIS A 1 105 ? 12.030 9.957 -15.782 1.00 78.69 105 HIS A CA 1
ATOM 784 C C . HIS A 1 105 ? 11.138 8.832 -16.284 1.00 78.69 105 HIS A C 1
ATOM 786 O O . HIS A 1 105 ? 10.350 9.015 -17.215 1.00 78.69 105 HIS A O 1
ATOM 792 N N . SER A 1 106 ? 11.300 7.656 -15.689 1.00 74.75 106 SER A N 1
ATOM 793 C CA . SER A 1 106 ? 10.488 6.487 -15.994 1.00 74.75 106 SER A CA 1
ATOM 794 C C . SER A 1 106 ? 9.569 6.191 -14.821 1.00 74.75 106 SER A C 1
ATOM 796 O O . SER A 1 106 ? 10.018 5.904 -13.702 1.00 74.75 106 SER A O 1
ATOM 798 N N . GLY A 1 107 ? 8.275 6.266 -15.105 1.00 78.75 107 GLY A N 1
ATOM 799 C CA . GLY A 1 107 ? 7.208 5.825 -14.237 1.00 78.75 107 GLY A CA 1
ATOM 800 C C . GLY A 1 107 ? 6.938 4.343 -14.384 1.00 78.75 107 GLY A C 1
ATOM 801 O O . GLY A 1 107 ? 7.523 3.642 -15.214 1.00 78.75 107 GLY A O 1
ATOM 802 N N . LEU A 1 108 ? 5.993 3.862 -13.580 1.00 74.75 108 LEU A N 1
ATOM 803 C CA . LEU A 1 108 ? 5.515 2.505 -13.756 1.00 74.75 108 LEU A CA 1
ATOM 804 C C . LEU A 1 108 ? 4.671 2.381 -15.026 1.00 74.75 108 LEU A C 1
ATOM 806 O O . LEU A 1 108 ? 4.703 1.307 -15.610 1.00 74.75 108 LEU A O 1
ATOM 810 N N . TRP A 1 109 ? 3.964 3.434 -15.465 1.00 79.38 109 TRP A N 1
ATOM 811 C CA . TRP A 1 109 ? 2.984 3.431 -16.571 1.00 79.38 109 TRP A CA 1
ATOM 812 C C . TRP A 1 109 ? 3.469 4.125 -17.848 1.00 79.38 109 TRP A C 1
ATOM 814 O O . TRP A 1 109 ? 3.123 3.716 -18.961 1.00 79.38 109 TRP A O 1
ATOM 824 N N . ASP A 1 110 ? 4.294 5.141 -17.672 1.00 77.88 110 ASP A N 1
ATOM 825 C CA . ASP A 1 110 ? 4.712 6.119 -18.659 1.00 77.88 110 ASP A CA 1
ATOM 826 C C . ASP A 1 110 ? 6.224 6.356 -18.585 1.00 77.88 110 ASP A C 1
ATOM 828 O O . ASP A 1 110 ? 6.869 6.154 -17.556 1.00 77.88 110 ASP A O 1
ATOM 832 N N . ILE A 1 111 ? 6.801 6.782 -19.703 1.00 75.69 111 ILE A N 1
ATOM 833 C CA . ILE A 1 111 ? 8.188 7.226 -19.779 1.00 75.69 111 ILE A CA 1
ATOM 834 C C . ILE A 1 111 ? 8.220 8.636 -20.354 1.00 75.69 111 ILE A C 1
ATOM 836 O O . ILE A 1 111 ? 7.691 8.896 -21.438 1.00 75.69 111 ILE A O 1
ATOM 840 N N . CYS A 1 112 ? 8.836 9.552 -19.617 1.00 75.62 112 CYS A N 1
ATOM 841 C CA . CYS A 1 112 ? 8.948 10.948 -19.998 1.00 75.62 112 CYS A CA 1
ATOM 842 C C . CYS A 1 112 ? 10.400 11.267 -20.356 1.00 75.62 112 CYS A C 1
ATOM 844 O O . CYS A 1 112 ? 11.290 11.253 -19.502 1.00 75.62 112 CYS A O 1
ATOM 846 N N . LEU A 1 113 ? 10.625 11.569 -21.638 1.00 74.38 113 LEU A N 1
ATOM 847 C CA . LEU A 1 113 ? 11.862 12.173 -22.123 1.00 74.38 113 LEU A CA 1
ATOM 848 C C . LEU A 1 113 ? 11.646 13.683 -22.195 1.00 74.38 113 LEU A C 1
ATOM 850 O O . LEU A 1 113 ? 10.953 14.162 -23.096 1.00 74.38 113 LEU A O 1
ATOM 854 N N . GLU A 1 114 ? 12.269 14.418 -21.275 1.00 70.38 114 GLU A N 1
ATOM 855 C CA . GLU A 1 114 ? 12.329 15.883 -21.290 1.00 70.38 114 GLU A CA 1
ATOM 856 C C . GLU A 1 114 ? 10.933 16.550 -21.209 1.00 70.38 114 GLU A C 1
ATOM 858 O O . GLU A 1 114 ? 10.460 16.838 -20.114 1.00 70.38 114 GLU A O 1
ATOM 863 N N . SER A 1 115 ? 10.242 16.747 -22.341 1.00 67.88 115 SER A N 1
ATOM 864 C CA . SER A 1 115 ? 8.884 17.322 -22.445 1.00 67.88 115 SER A CA 1
ATOM 865 C C . SER A 1 115 ? 7.841 16.392 -23.082 1.00 67.88 115 SER A C 1
ATOM 867 O O . SER A 1 115 ? 6.662 16.746 -23.153 1.00 67.88 115 SER A O 1
ATOM 869 N N . LYS A 1 116 ? 8.242 15.206 -23.561 1.00 75.31 116 LYS A N 1
ATOM 870 C CA . LYS A 1 116 ? 7.344 14.241 -24.212 1.00 75.31 116 LYS A CA 1
ATOM 871 C C . LYS A 1 116 ? 7.207 12.983 -23.364 1.00 75.31 116 LYS A C 1
ATOM 873 O O . LYS A 1 116 ? 8.168 12.232 -23.198 1.00 75.31 116 LYS A O 1
ATOM 878 N N . CYS A 1 117 ? 5.994 12.742 -22.878 1.00 77.12 117 CYS A N 1
ATOM 879 C CA . CYS A 1 117 ? 5.628 11.519 -22.176 1.00 77.12 117 CYS A CA 1
ATOM 880 C C . CYS A 1 117 ? 4.952 10.549 -23.143 1.00 77.12 117 CYS A C 1
ATOM 882 O O . CYS A 1 117 ? 3.939 10.881 -23.759 1.00 77.12 117 CYS A O 1
ATOM 884 N N . ASN A 1 118 ? 5.521 9.356 -23.277 1.00 75.50 118 ASN A N 1
ATOM 885 C CA . ASN A 1 118 ? 4.939 8.263 -24.045 1.00 75.50 118 ASN A CA 1
ATOM 886 C C . ASN A 1 118 ? 4.535 7.140 -23.088 1.00 75.50 118 ASN A C 1
ATOM 888 O O . ASN A 1 118 ? 5.245 6.838 -22.129 1.00 75.50 118 ASN A O 1
ATOM 892 N N . LEU A 1 119 ? 3.395 6.503 -23.352 1.00 73.31 119 LEU A N 1
ATOM 893 C CA . LEU A 1 119 ? 2.983 5.321 -22.601 1.00 73.31 119 LEU A CA 1
ATOM 894 C C . LEU A 1 119 ? 3.883 4.135 -22.945 1.00 73.31 119 LEU A C 1
ATOM 896 O O . LEU A 1 119 ? 4.359 3.998 -24.074 1.00 73.31 119 LEU A O 1
ATOM 900 N N . TYR A 1 120 ? 4.109 3.270 -21.959 1.00 67.56 120 TYR A N 1
ATOM 901 C CA . TYR A 1 120 ? 4.962 2.105 -22.145 1.00 67.56 120 TYR A CA 1
ATOM 902 C C . TYR A 1 120 ? 4.357 1.146 -23.190 1.00 67.56 120 TYR A C 1
ATOM 904 O O . TYR A 1 120 ? 3.301 0.555 -22.961 1.00 67.56 120 TYR A O 1
ATOM 912 N N . GLN A 1 121 ? 5.036 0.962 -24.327 1.00 53.06 121 GLN A N 1
ATOM 913 C CA . GLN A 1 121 ? 4.642 0.003 -25.364 1.00 53.06 121 GLN A CA 1
ATOM 914 C C . GLN A 1 121 ? 5.013 -1.422 -24.917 1.00 53.06 121 GLN A C 1
ATOM 916 O O . GLN A 1 121 ? 6.154 -1.652 -24.519 1.00 53.06 121 GLN A O 1
ATOM 921 N N . PHE A 1 122 ? 4.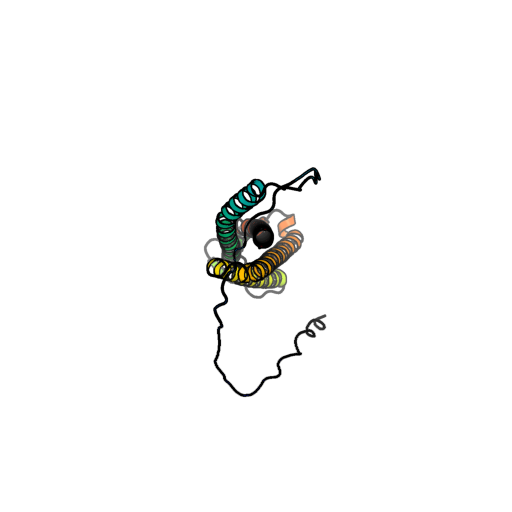072 -2.374 -24.984 1.00 49.56 122 PHE A N 1
ATOM 922 C CA . PHE A 1 122 ? 4.274 -3.788 -24.624 1.00 49.56 122 PHE A CA 1
ATOM 923 C C . PHE A 1 122 ? 5.500 -4.380 -25.340 1.00 49.56 122 PHE A C 1
ATOM 925 O O . PHE A 1 122 ? 5.426 -4.773 -26.501 1.00 49.56 122 PHE A O 1
ATOM 932 N N . ASN A 1 123 ? 6.633 -4.447 -24.645 1.00 51.53 123 ASN A N 1
ATOM 933 C CA . ASN A 1 123 ? 7.873 -5.034 -25.141 1.00 51.53 123 ASN A CA 1
ATOM 934 C C . ASN A 1 123 ? 8.317 -6.158 -24.207 1.00 51.53 123 ASN A C 1
ATOM 936 O O . ASN A 1 123 ? 8.119 -6.089 -22.997 1.00 51.53 123 ASN A O 1
ATOM 940 N N . LEU A 1 124 ? 8.965 -7.189 -24.753 1.00 44.69 124 LEU A N 1
ATOM 941 C CA . LEU A 1 124 ? 9.383 -8.376 -23.994 1.00 44.69 124 LEU A CA 1
ATOM 942 C C . LEU A 1 124 ? 10.369 -8.042 -22.849 1.00 44.69 124 LEU A C 1
ATOM 944 O O . LEU A 1 124 ? 10.373 -8.713 -21.820 1.00 44.69 124 LEU A O 1
ATOM 948 N N . LEU A 1 125 ? 11.151 -6.961 -22.990 1.00 52.28 125 LEU A N 1
ATOM 949 C CA . LEU A 1 125 ? 12.028 -6.419 -21.936 1.00 52.28 125 LEU A CA 1
ATOM 950 C C . LEU A 1 125 ? 11.252 -5.859 -20.726 1.00 52.28 125 LEU A C 1
ATOM 952 O O . LEU A 1 125 ? 11.813 -5.727 -19.642 1.00 52.28 125 LEU A O 1
ATOM 956 N N . ALA A 1 126 ? 9.959 -5.579 -20.887 1.00 63.25 126 ALA A N 1
ATOM 957 C CA . ALA A 1 126 ? 9.069 -4.971 -19.899 1.00 63.25 126 ALA A CA 1
ATOM 958 C C . ALA A 1 126 ? 8.262 -5.965 -19.075 1.00 63.25 126 ALA A C 1
ATOM 960 O O . ALA A 1 126 ? 7.445 -5.558 -18.249 1.00 63.25 126 ALA A O 1
ATOM 961 N N . LEU A 1 127 ? 8.444 -7.267 -19.311 1.00 70.06 127 LEU A N 1
ATOM 962 C CA . LEU A 1 127 ? 7.675 -8.312 -18.636 1.00 70.06 127 LEU A CA 1
ATOM 963 C C . LEU A 1 127 ? 7.692 -8.122 -17.109 1.00 70.06 127 LEU A C 1
ATOM 965 O O . LEU A 1 127 ? 6.669 -8.258 -16.446 1.00 70.06 127 LEU A O 1
ATOM 969 N N . HIS A 1 128 ? 8.845 -7.719 -16.568 1.00 75.12 128 HIS A N 1
ATOM 970 C CA . HIS A 1 128 ? 9.020 -7.430 -15.150 1.00 75.12 128 HIS A CA 1
ATOM 971 C C . HIS A 1 128 ? 8.127 -6.287 -14.644 1.00 75.12 128 HIS A C 1
ATOM 973 O O . HIS A 1 128 ? 7.543 -6.406 -13.572 1.00 75.12 128 HIS A O 1
ATOM 979 N N . ILE A 1 129 ? 7.945 -5.226 -15.435 1.00 80.75 129 ILE A N 1
ATOM 980 C CA . ILE A 1 129 ? 7.066 -4.096 -15.105 1.00 80.75 129 ILE A CA 1
ATOM 981 C C . ILE A 1 129 ? 5.608 -4.559 -15.071 1.00 80.75 129 ILE A C 1
ATOM 983 O O . ILE A 1 129 ? 4.875 -4.191 -14.157 1.00 80.75 129 ILE A O 1
ATOM 987 N N . HIS A 1 130 ? 5.181 -5.400 -16.017 1.00 84.25 130 HIS A N 1
ATOM 988 C CA . HIS A 1 130 ? 3.811 -5.924 -16.036 1.00 84.25 130 HIS A CA 1
ATOM 989 C C . HIS A 1 130 ? 3.495 -6.782 -14.807 1.00 84.25 130 HIS A C 1
ATOM 991 O O . HIS A 1 130 ? 2.423 -6.639 -14.219 1.00 84.25 130 HIS A O 1
ATOM 997 N N . VAL A 1 131 ? 4.440 -7.625 -14.385 1.00 88.31 131 VAL A N 1
ATOM 998 C CA . VAL A 1 131 ? 4.298 -8.450 -13.178 1.00 88.31 131 VAL A CA 1
ATOM 999 C C . VAL A 1 131 ? 4.244 -7.571 -11.924 1.00 88.31 131 VAL A C 1
ATOM 1001 O O . VAL A 1 131 ? 3.330 -7.716 -11.115 1.00 88.31 131 VAL A O 1
ATOM 1004 N N . THR A 1 132 ? 5.156 -6.603 -11.790 1.00 89.06 132 THR A N 1
ATOM 1005 C CA . THR A 1 132 ? 5.155 -5.641 -10.676 1.00 89.06 132 THR A CA 1
ATOM 1006 C C . THR A 1 132 ? 3.853 -4.833 -10.620 1.00 89.06 132 THR A C 1
ATOM 1008 O O . THR A 1 132 ? 3.276 -4.700 -9.543 1.00 89.06 132 THR A O 1
ATOM 1011 N N . ARG A 1 133 ? 3.332 -4.358 -11.764 1.00 90.12 133 ARG A N 1
ATOM 1012 C CA . ARG A 1 133 ? 2.031 -3.666 -11.842 1.00 90.12 133 ARG A CA 1
ATOM 1013 C C . ARG A 1 133 ? 0.889 -4.544 -11.338 1.00 90.12 133 ARG A C 1
ATOM 1015 O O . ARG A 1 133 ? 0.064 -4.065 -10.568 1.00 90.12 133 ARG A O 1
ATOM 1022 N N . ALA A 1 134 ? 0.840 -5.810 -11.754 1.00 92.25 134 ALA A N 1
ATOM 1023 C CA . ALA A 1 134 ? -0.203 -6.732 -11.315 1.00 92.25 134 ALA A CA 1
ATOM 1024 C C . ALA A 1 134 ? -0.164 -6.937 -9.793 1.00 92.25 134 ALA A C 1
ATOM 1026 O O . ALA A 1 134 ? -1.195 -6.812 -9.138 1.00 92.25 134 ALA A O 1
ATOM 1027 N N . PHE A 1 135 ? 1.019 -7.170 -9.216 1.00 94.00 135 PHE A N 1
ATOM 1028 C CA . PHE A 1 135 ? 1.160 -7.337 -7.767 1.00 94.00 135 PHE A CA 1
ATOM 1029 C C . PHE A 1 135 ? 0.778 -6.081 -6.976 1.00 94.00 135 PHE A C 1
ATOM 1031 O O . PHE A 1 135 ? 0.082 -6.204 -5.972 1.00 94.00 135 PHE A O 1
ATOM 1038 N N . LEU A 1 136 ? 1.173 -4.890 -7.435 1.00 92.94 136 LEU A N 1
ATOM 1039 C CA . LEU A 1 136 ? 0.803 -3.634 -6.773 1.00 92.94 136 LEU A CA 1
ATOM 1040 C C . LEU A 1 136 ? -0.693 -3.320 -6.904 1.00 92.94 136 LEU A C 1
ATOM 1042 O O . LEU A 1 136 ? -1.295 -2.814 -5.970 1.00 92.94 136 LEU A O 1
ATOM 1046 N N . LEU A 1 137 ? -1.334 -3.653 -8.027 1.00 94.81 137 LEU A N 1
ATOM 1047 C CA . LEU A 1 137 ? -2.788 -3.513 -8.141 1.00 94.81 137 LEU A CA 1
ATOM 1048 C C . LEU A 1 137 ? -3.518 -4.472 -7.196 1.00 94.81 137 LEU A C 1
ATOM 1050 O O . LEU A 1 137 ? -4.464 -4.066 -6.526 1.00 94.81 137 LEU A O 1
ATOM 1054 N N . MET A 1 138 ? -3.071 -5.727 -7.101 1.00 95.56 138 MET A N 1
ATOM 1055 C CA . MET A 1 138 ? -3.637 -6.692 -6.151 1.00 95.56 138 MET A CA 1
ATOM 1056 C C . MET A 1 138 ? -3.451 -6.232 -4.703 1.00 95.56 138 MET A C 1
ATOM 1058 O O . MET A 1 138 ? -4.386 -6.324 -3.909 1.00 95.56 138 MET A O 1
ATOM 1062 N N . ALA A 1 139 ? -2.276 -5.691 -4.376 1.00 95.94 139 ALA A N 1
ATOM 1063 C CA . ALA A 1 139 ? -2.003 -5.101 -3.074 1.00 95.94 139 ALA A CA 1
ATOM 1064 C C . ALA A 1 139 ? -2.935 -3.918 -2.772 1.00 95.94 139 ALA A C 1
ATOM 1066 O O . ALA A 1 139 ? -3.549 -3.905 -1.705 1.00 95.94 139 ALA A O 1
ATOM 1067 N N . LEU A 1 140 ? -3.149 -3.017 -3.736 1.00 96.00 140 LEU A N 1
ATOM 1068 C CA . LEU A 1 140 ? -4.077 -1.892 -3.617 1.00 96.00 140 LEU A CA 1
ATOM 1069 C C . LEU A 1 140 ? -5.511 -2.361 -3.329 1.00 96.00 140 LEU A C 1
ATOM 1071 O O . LEU A 1 140 ? -6.178 -1.805 -2.456 1.00 96.00 140 LEU A O 1
ATOM 1075 N N . PHE A 1 141 ? -5.987 -3.406 -4.015 1.00 95.88 141 PHE A N 1
ATOM 1076 C CA . PHE A 1 141 ? -7.306 -3.988 -3.743 1.00 95.88 141 PHE A CA 1
ATOM 1077 C C . PHE A 1 141 ? -7.380 -4.620 -2.347 1.00 95.88 141 PHE A C 1
ATOM 1079 O O . PHE A 1 141 ? -8.350 -4.383 -1.625 1.00 95.88 141 PHE A O 1
ATOM 1086 N N . CYS A 1 142 ? -6.358 -5.373 -1.929 1.00 96.06 142 CYS A N 1
ATOM 1087 C CA . CYS A 1 142 ? -6.275 -5.929 -0.575 1.00 96.06 142 CYS A CA 1
ATOM 1088 C C . CYS A 1 142 ? -6.266 -4.827 0.497 1.00 96.06 142 CYS A C 1
ATOM 1090 O O . CYS A 1 142 ? -7.003 -4.922 1.481 1.00 96.06 142 CYS A O 1
ATOM 1092 N N . GLY A 1 143 ? -5.484 -3.765 0.295 1.00 94.88 143 GLY A N 1
ATOM 1093 C CA . GLY A 1 143 ? -5.426 -2.606 1.182 1.00 94.88 143 GLY A CA 1
ATOM 1094 C C . GLY A 1 143 ? -6.767 -1.879 1.261 1.00 94.88 143 GLY A C 1
ATOM 1095 O O . GLY A 1 143 ? -7.215 -1.540 2.355 1.00 94.88 143 GLY A O 1
ATOM 1096 N N . PHE A 1 144 ? -7.448 -1.701 0.125 1.00 95.69 144 PHE A N 1
ATOM 1097 C CA . PHE A 1 144 ? -8.762 -1.057 0.065 1.00 95.69 144 PHE A CA 1
ATOM 1098 C C . PHE A 1 144 ? -9.819 -1.853 0.829 1.00 95.69 144 PHE A C 1
ATOM 1100 O O . PHE A 1 144 ? -10.549 -1.291 1.643 1.00 95.69 144 PHE A O 1
ATOM 1107 N N . ILE A 1 145 ? -9.857 -3.173 0.635 1.00 95.00 145 ILE A N 1
ATOM 1108 C CA . ILE A 1 145 ? -10.739 -4.070 1.390 1.00 95.00 145 ILE A CA 1
ATOM 1109 C C . ILE A 1 145 ? -10.430 -3.989 2.895 1.00 95.00 145 ILE A C 1
ATOM 1111 O O . ILE A 1 145 ? -11.350 -3.871 3.706 1.00 95.00 145 ILE A O 1
ATOM 1115 N N . GLY A 1 146 ? -9.149 -3.986 3.276 1.00 93.25 146 GLY A N 1
ATOM 1116 C CA . GLY A 1 146 ? -8.722 -3.812 4.667 1.00 93.25 146 GLY A CA 1
ATOM 1117 C C . GLY A 1 146 ? -9.194 -2.488 5.281 1.00 93.25 146 GLY A C 1
ATOM 1118 O O . GLY A 1 146 ? -9.718 -2.483 6.397 1.00 93.25 146 GLY A O 1
ATOM 1119 N N . LEU A 1 147 ? -9.088 -1.384 4.536 1.00 93.75 147 LEU A N 1
ATOM 1120 C CA . LEU A 1 147 ? -9.577 -0.070 4.957 1.00 93.75 147 LEU A CA 1
ATOM 1121 C C . LEU A 1 147 ? -11.099 -0.070 5.145 1.00 93.75 147 LEU A C 1
ATOM 1123 O O . LEU A 1 147 ? -11.582 0.431 6.156 1.00 93.75 147 LEU A O 1
ATOM 1127 N N . LEU A 1 148 ? -11.859 -0.679 4.228 1.00 92.94 148 LEU A N 1
ATOM 1128 C CA . LEU A 1 148 ? -13.315 -0.795 4.359 1.00 92.94 148 LEU A CA 1
ATOM 1129 C C . LEU A 1 148 ? -13.714 -1.560 5.626 1.00 92.94 148 LEU A C 1
ATOM 1131 O O . LEU A 1 148 ? -14.594 -1.109 6.359 1.00 92.94 148 LEU A O 1
ATOM 1135 N N . PHE A 1 149 ? -13.049 -2.679 5.924 1.00 91.31 149 PHE A N 1
ATOM 1136 C CA . PHE A 1 149 ? -13.278 -3.408 7.174 1.00 91.31 149 PHE A CA 1
ATOM 1137 C C . PHE A 1 149 ? -12.909 -2.570 8.403 1.00 91.31 149 PHE A C 1
ATOM 1139 O O . PHE A 1 149 ? -13.661 -2.563 9.381 1.00 91.31 149 PHE A O 1
ATOM 1146 N N . SER A 1 150 ? -11.819 -1.802 8.335 1.00 88.12 150 SER A N 1
ATOM 1147 C CA . SER A 1 150 ? -11.459 -0.853 9.392 1.00 88.12 150 SER A CA 1
ATOM 1148 C C . SER A 1 150 ? -12.507 0.250 9.567 1.00 88.12 150 SER A C 1
ATOM 1150 O O . SER A 1 150 ? -12.762 0.652 10.695 1.00 88.12 150 SER A O 1
ATOM 1152 N N . CYS A 1 151 ? -13.144 0.732 8.497 1.00 88.94 151 CYS A N 1
ATOM 1153 C CA . CYS A 1 151 ? -14.238 1.702 8.586 1.00 88.94 151 CYS A CA 1
ATOM 1154 C C . CYS A 1 151 ? -15.494 1.081 9.215 1.00 88.94 151 CYS A C 1
ATOM 1156 O O . CYS A 1 151 ? -16.096 1.673 10.107 1.00 88.94 151 CYS A O 1
ATOM 1158 N N . ILE A 1 152 ? -15.861 -0.139 8.807 1.00 86.94 152 ILE A N 1
ATOM 1159 C CA . ILE A 1 152 ? -17.020 -0.871 9.351 1.00 86.94 152 ILE A CA 1
ATOM 1160 C C . ILE A 1 152 ? -16.857 -1.142 10.857 1.00 86.94 152 ILE A C 1
ATOM 1162 O O . ILE A 1 152 ? -17.847 -1.144 11.591 1.00 86.94 152 ILE A O 1
ATOM 1166 N N . SER A 1 153 ? -15.620 -1.340 11.316 1.00 84.50 153 SER A N 1
ATOM 1167 C CA . SER A 1 153 ? -15.261 -1.514 12.730 1.00 84.50 153 SER A CA 1
ATOM 1168 C C . SER A 1 153 ? -15.637 -0.308 13.611 1.00 84.50 153 SER A C 1
ATOM 1170 O O . SER A 1 153 ? -15.989 -0.484 14.780 1.00 84.50 153 SER A O 1
ATOM 1172 N N . PHE A 1 154 ? -15.646 0.919 13.072 1.00 80.50 154 PHE A N 1
ATOM 1173 C CA . PHE A 1 154 ? -16.040 2.107 13.844 1.00 80.50 154 PHE A CA 1
ATOM 1174 C C . PHE A 1 154 ? -17.544 2.173 14.132 1.00 80.50 154 PHE A C 1
ATOM 1176 O O . PHE A 1 154 ? -17.940 2.673 15.182 1.00 80.50 154 PHE A O 1
ATOM 1183 N N . GLU A 1 155 ? -18.372 1.649 13.229 1.00 79.31 155 GLU A N 1
ATOM 1184 C CA . GLU A 1 155 ? -19.833 1.801 13.272 1.00 79.31 155 GLU A CA 1
ATOM 1185 C C . GLU A 1 155 ? -20.548 0.672 14.042 1.00 79.31 155 GLU A C 1
ATOM 1187 O O . GLU A 1 155 ? -21.751 0.756 14.295 1.00 79.31 155 GLU A O 1
ATOM 1192 N N . ARG A 1 156 ? -19.859 -0.426 14.395 1.00 75.00 156 ARG A N 1
ATOM 1193 C CA . ARG A 1 156 ? -20.502 -1.650 14.920 1.00 75.00 156 ARG A CA 1
ATOM 1194 C C . ARG A 1 156 ? -20.118 -2.013 16.361 1.00 75.00 156 ARG A C 1
ATOM 1196 O O . ARG A 1 156 ? -19.059 -1.671 16.872 1.00 75.00 156 ARG A O 1
ATOM 1203 N N . ASN A 1 157 ? -21.019 -2.757 17.015 1.00 60.47 157 ASN A N 1
ATOM 1204 C CA . ASN A 1 157 ? -20.913 -3.205 18.410 1.00 60.47 157 ASN A CA 1
ATOM 1205 C C . ASN A 1 157 ? -19.672 -4.084 18.692 1.00 60.47 157 ASN A C 1
ATOM 1207 O O . ASN A 1 157 ? -19.252 -4.890 17.861 1.00 60.47 157 ASN A O 1
ATOM 1211 N N . LYS A 1 158 ? -19.184 -4.006 19.941 1.00 64.31 158 LYS A N 1
ATOM 1212 C CA . LYS A 1 158 ? -17.907 -4.536 20.473 1.00 64.31 158 LYS A CA 1
ATOM 1213 C C . LYS A 1 158 ? -17.570 -6.008 20.137 1.00 64.31 158 LYS A C 1
ATOM 1215 O O . LYS A 1 158 ? -16.400 -6.326 19.983 1.00 64.31 158 LYS A O 1
ATOM 1220 N N . LEU A 1 159 ? -18.561 -6.901 20.008 1.00 58.22 159 LEU A N 1
ATOM 1221 C CA . LEU A 1 159 ? -18.338 -8.341 19.754 1.00 58.22 159 LEU A CA 1
ATOM 1222 C C . LEU A 1 159 ? -18.169 -8.695 18.268 1.00 58.22 159 LEU A C 1
ATOM 1224 O O . LEU A 1 159 ? -17.361 -9.552 17.924 1.00 58.22 159 LEU A O 1
ATOM 1228 N N . TYR A 1 160 ? -18.910 -8.031 17.376 1.00 65.12 160 TYR A N 1
ATOM 1229 C CA . TYR A 1 160 ? -18.767 -8.226 15.925 1.00 65.12 160 TYR A CA 1
ATOM 1230 C C . TYR A 1 160 ? -17.415 -7.688 15.430 1.00 65.12 160 TYR A C 1
ATOM 1232 O O . TYR A 1 160 ? -16.811 -8.212 14.495 1.00 65.12 160 TYR A O 1
ATOM 1240 N N . ASP A 1 161 ? -16.921 -6.676 16.133 1.00 77.00 161 ASP A N 1
ATOM 1241 C CA . ASP A 1 161 ? -15.712 -5.933 15.835 1.00 77.00 161 ASP A CA 1
ATOM 1242 C C . ASP A 1 161 ? -14.431 -6.787 15.849 1.00 77.00 161 ASP A C 1
ATOM 1244 O O . ASP A 1 161 ? -13.587 -6.660 14.966 1.00 77.00 161 ASP A O 1
ATOM 1248 N N . VAL A 1 162 ? -14.322 -7.746 16.777 1.00 80.56 162 VAL A N 1
ATOM 1249 C CA . VAL A 1 162 ? -13.145 -8.631 16.912 1.00 80.56 162 VAL A CA 1
ATOM 1250 C C . VAL A 1 162 ? -12.902 -9.438 15.632 1.00 80.56 162 VAL A C 1
ATOM 1252 O O . VAL A 1 162 ? -11.782 -9.503 15.126 1.00 80.56 162 VAL A O 1
ATOM 1255 N N . SER A 1 163 ? -13.966 -10.015 15.065 1.00 85.38 163 SER A N 1
ATOM 1256 C CA . SER A 1 163 ? -13.866 -10.809 13.835 1.00 85.38 163 SER A CA 1
ATOM 1257 C C . SER A 1 163 ? -13.461 -9.961 12.624 1.00 85.38 163 SER A C 1
ATOM 1259 O O . SER A 1 163 ? -12.653 -10.401 11.805 1.00 85.38 163 SER A O 1
ATOM 1261 N N . VAL A 1 164 ? -13.966 -8.726 12.544 1.00 88.62 164 VAL A N 1
ATOM 1262 C CA . VAL A 1 164 ? -13.700 -7.791 11.445 1.00 88.62 164 VAL A CA 1
ATOM 1263 C C . VAL A 1 164 ? -12.275 -7.248 11.514 1.00 88.62 164 VAL A C 1
ATOM 1265 O O . VAL A 1 164 ? -11.593 -7.217 10.492 1.00 88.62 164 VAL A O 1
ATOM 1268 N N . ILE A 1 165 ? -11.799 -6.882 12.707 1.00 89.88 165 ILE A N 1
ATOM 1269 C CA . ILE A 1 165 ? -10.437 -6.377 12.928 1.00 89.88 165 ILE A CA 1
ATOM 1270 C C . ILE A 1 165 ? -9.399 -7.439 12.554 1.00 89.88 165 ILE A C 1
ATOM 1272 O O . ILE A 1 165 ? -8.421 -7.123 11.875 1.00 89.88 165 ILE A O 1
ATOM 1276 N N . LYS A 1 166 ? -9.631 -8.707 12.920 1.00 90.38 166 LYS A N 1
ATOM 1277 C CA . LYS A 1 166 ? -8.726 -9.804 12.549 1.00 90.38 166 LYS A CA 1
ATOM 1278 C C . LYS A 1 166 ? -8.631 -9.971 11.032 1.00 90.38 166 LYS A C 1
ATOM 1280 O O . LYS A 1 166 ? -7.538 -10.108 10.485 1.00 90.38 166 LYS A O 1
ATOM 1285 N N . VAL A 1 167 ? -9.772 -9.934 10.343 1.00 92.88 167 VAL A N 1
ATOM 1286 C CA . VAL A 1 167 ? -9.819 -10.003 8.875 1.00 92.88 167 VAL A CA 1
ATOM 1287 C C . VAL A 1 167 ? -9.104 -8.796 8.258 1.00 92.88 167 VAL A C 1
ATOM 1289 O O . VAL A 1 167 ? -8.259 -8.980 7.382 1.00 92.88 167 VAL A O 1
ATOM 1292 N N . ALA A 1 168 ? -9.350 -7.582 8.758 1.00 93.44 168 ALA A N 1
ATOM 1293 C CA . ALA A 1 168 ? -8.663 -6.369 8.312 1.00 93.44 168 ALA A CA 1
ATOM 1294 C C . ALA A 1 168 ? -7.136 -6.463 8.483 1.00 93.44 168 ALA A C 1
ATOM 1296 O O . ALA A 1 168 ? -6.392 -6.076 7.580 1.00 93.44 168 ALA A O 1
ATOM 1297 N N . ALA A 1 169 ? -6.661 -7.030 9.598 1.00 94.06 169 ALA A N 1
ATOM 1298 C CA . ALA A 1 169 ? -5.237 -7.244 9.846 1.00 94.06 169 ALA A CA 1
ATOM 1299 C C . ALA A 1 169 ? -4.617 -8.201 8.816 1.00 94.06 169 ALA A C 1
ATOM 1301 O O . ALA A 1 169 ? -3.565 -7.896 8.256 1.00 94.06 169 ALA A O 1
ATOM 1302 N N . ILE A 1 170 ? -5.286 -9.319 8.508 1.00 94.81 170 ILE A N 1
ATOM 1303 C CA . ILE A 1 170 ? -4.830 -10.278 7.487 1.00 94.81 170 ILE A CA 1
ATOM 1304 C C . ILE A 1 170 ? -4.718 -9.595 6.119 1.00 94.81 170 ILE A C 1
ATOM 1306 O O . ILE A 1 170 ? -3.692 -9.731 5.451 1.00 94.81 170 ILE A O 1
ATOM 1310 N N . PHE A 1 171 ? -5.729 -8.814 5.724 1.00 95.38 171 PHE A N 1
ATOM 1311 C CA . PHE A 1 171 ? -5.690 -8.061 4.469 1.00 95.38 171 PHE A CA 1
ATOM 1312 C C . PHE A 1 171 ? -4.548 -7.037 4.446 1.00 95.38 171 PHE A C 1
ATOM 1314 O O . PHE A 1 171 ? -3.837 -6.953 3.446 1.00 95.38 171 PHE A O 1
ATOM 1321 N N . SER A 1 172 ? -4.302 -6.335 5.554 1.00 94.69 172 SER A N 1
ATOM 1322 C CA . SER A 1 172 ? -3.196 -5.378 5.681 1.00 94.69 172 SER A CA 1
ATOM 1323 C C . SER A 1 172 ? -1.820 -6.044 5.532 1.00 94.69 172 SER A C 1
ATOM 1325 O O . SER A 1 172 ? -0.993 -5.587 4.741 1.00 94.69 172 SER A O 1
ATOM 1327 N N . PHE A 1 173 ? -1.592 -7.180 6.202 1.00 95.06 173 PHE A N 1
ATOM 1328 C CA . PHE A 1 173 ? -0.355 -7.952 6.039 1.00 95.06 173 PHE A CA 1
ATOM 1329 C C . PHE A 1 173 ? -0.202 -8.508 4.624 1.00 95.06 173 PHE A C 1
ATOM 1331 O O . PHE A 1 173 ? 0.898 -8.471 4.071 1.00 95.06 173 PHE A O 1
ATOM 1338 N N . SER A 1 174 ? -1.293 -8.992 4.021 1.00 96.12 174 SER A N 1
ATOM 1339 C CA . SER A 1 174 ? -1.268 -9.494 2.645 1.00 96.12 174 SER A CA 1
ATOM 1340 C C . SER A 1 174 ? -0.915 -8.390 1.643 1.00 96.12 174 SER A C 1
ATOM 1342 O O . SER A 1 174 ? -0.061 -8.610 0.789 1.00 96.12 174 SER A O 1
ATOM 1344 N N . ALA A 1 175 ? -1.474 -7.184 1.802 1.00 96.50 175 ALA A N 1
ATOM 1345 C CA . ALA A 1 175 ? -1.137 -6.024 0.982 1.00 96.50 175 ALA A CA 1
ATOM 1346 C C . ALA A 1 175 ? 0.348 -5.669 1.134 1.00 96.50 175 ALA A C 1
ATOM 1348 O O . ALA A 1 175 ? 1.072 -5.623 0.141 1.00 96.50 175 ALA A O 1
ATOM 1349 N N . GLY A 1 176 ? 0.841 -5.541 2.371 1.00 95.25 176 GLY A N 1
ATOM 1350 C CA . GLY A 1 176 ? 2.257 -5.271 2.638 1.00 95.25 176 GLY A CA 1
ATOM 1351 C C . GLY A 1 176 ? 3.202 -6.320 2.036 1.00 95.25 176 GLY A C 1
ATOM 1352 O O . GLY A 1 176 ? 4.228 -5.962 1.458 1.00 95.25 176 GLY A O 1
ATOM 1353 N N . PHE A 1 177 ? 2.847 -7.607 2.105 1.00 95.88 177 PHE A N 1
ATOM 1354 C CA . PHE A 1 177 ? 3.628 -8.686 1.495 1.00 95.88 177 PHE A CA 1
ATOM 1355 C C . PHE A 1 177 ? 3.637 -8.608 -0.038 1.00 95.88 177 PHE A C 1
ATOM 1357 O O . PHE A 1 177 ? 4.693 -8.752 -0.653 1.00 95.88 177 PHE A O 1
ATOM 1364 N N . LEU A 1 178 ? 2.491 -8.336 -0.665 1.00 96.00 178 LEU A N 1
ATOM 1365 C CA . LEU A 1 178 ? 2.394 -8.176 -2.118 1.00 96.00 178 LEU A CA 1
ATOM 1366 C C . LEU A 1 178 ? 3.215 -6.971 -2.610 1.00 96.00 178 LEU A C 1
ATOM 1368 O O . LEU A 1 178 ? 3.957 -7.109 -3.588 1.00 96.00 178 LEU A O 1
ATOM 1372 N N . VAL A 1 179 ? 3.170 -5.830 -1.905 1.00 95.56 179 VAL A N 1
ATOM 1373 C CA . VAL A 1 179 ? 4.029 -4.666 -2.203 1.00 95.56 179 VAL A CA 1
ATOM 1374 C C . VAL A 1 179 ? 5.507 -5.022 -2.030 1.00 95.56 179 VAL A C 1
ATOM 1376 O O . VAL A 1 179 ? 6.322 -4.690 -2.893 1.00 95.56 179 VAL A O 1
ATOM 1379 N N . LEU A 1 180 ? 5.867 -5.741 -0.961 1.00 95.50 180 LEU A N 1
ATOM 1380 C CA . LEU A 1 180 ? 7.243 -6.184 -0.714 1.00 95.50 180 LEU A CA 1
ATOM 1381 C C . LEU A 1 180 ? 7.768 -7.067 -1.848 1.00 95.50 180 LEU A C 1
ATOM 1383 O O . LEU A 1 180 ? 8.887 -6.850 -2.320 1.00 95.50 180 LEU A O 1
ATOM 1387 N N . VAL A 1 181 ? 6.974 -8.037 -2.309 1.00 94.69 181 VAL A N 1
ATOM 1388 C CA . VAL A 1 181 ? 7.330 -8.898 -3.446 1.00 94.69 181 VAL A CA 1
ATOM 1389 C C . VAL A 1 181 ? 7.495 -8.063 -4.714 1.00 94.69 181 VAL A C 1
ATOM 1391 O O . VAL A 1 181 ? 8.507 -8.202 -5.403 1.00 94.69 181 VAL A O 1
ATOM 1394 N N . ALA A 1 182 ? 6.558 -7.155 -4.996 1.00 92.81 182 ALA A N 1
ATOM 1395 C CA . ALA A 1 182 ? 6.602 -6.295 -6.175 1.00 92.81 182 ALA A CA 1
ATOM 1396 C C . ALA A 1 182 ? 7.861 -5.410 -6.205 1.00 92.81 182 ALA A C 1
ATOM 1398 O O . ALA A 1 182 ? 8.562 -5.361 -7.223 1.00 92.81 182 ALA A O 1
ATOM 1399 N N . MET A 1 183 ? 8.182 -4.767 -5.078 1.00 92.06 183 MET A N 1
ATOM 1400 C CA . MET A 1 183 ? 9.360 -3.910 -4.925 1.00 92.06 183 MET A CA 1
ATOM 1401 C C . MET A 1 183 ? 10.667 -4.694 -4.971 1.00 92.06 183 MET A C 1
ATOM 1403 O O . MET A 1 183 ? 11.625 -4.278 -5.629 1.00 92.06 183 MET A O 1
ATOM 1407 N N . SER A 1 184 ? 10.712 -5.853 -4.317 1.00 93.19 184 SER A N 1
ATOM 1408 C CA . SER A 1 184 ? 11.896 -6.714 -4.314 1.00 93.19 184 SER A CA 1
ATOM 1409 C C . SER A 1 184 ? 12.193 -7.253 -5.711 1.00 93.19 184 SER A C 1
ATOM 1411 O O . SER A 1 184 ? 13.340 -7.200 -6.154 1.00 93.19 184 SER A O 1
ATOM 1413 N N . LEU A 1 185 ? 11.164 -7.705 -6.436 1.00 91.12 185 LEU A N 1
ATOM 1414 C CA . LEU A 1 185 ? 11.293 -8.191 -7.809 1.00 91.12 185 LEU A CA 1
ATOM 1415 C C . LEU A 1 185 ? 11.806 -7.089 -8.740 1.00 91.12 185 LEU A C 1
ATOM 1417 O O . LEU A 1 185 ? 12.760 -7.310 -9.490 1.00 91.12 185 LEU A O 1
ATOM 1421 N N . PHE A 1 186 ? 11.217 -5.894 -8.647 1.00 86.94 186 PHE A N 1
ATOM 1422 C CA . PHE A 1 186 ? 11.649 -4.737 -9.426 1.00 86.94 186 PHE A CA 1
ATOM 1423 C C . PHE A 1 186 ? 13.123 -4.403 -9.157 1.00 86.94 186 PHE A C 1
ATOM 1425 O O . PHE A 1 186 ? 13.920 -4.283 -10.088 1.00 86.94 186 PHE A O 1
ATOM 1432 N N . THR A 1 187 ? 13.515 -4.353 -7.881 1.00 88.75 187 THR A N 1
ATOM 1433 C CA . THR A 1 187 ? 14.895 -4.065 -7.459 1.00 88.75 187 THR A CA 1
ATOM 1434 C C . THR A 1 187 ? 15.885 -5.117 -7.956 1.00 88.75 187 THR A C 1
ATOM 1436 O O . THR A 1 187 ? 16.957 -4.774 -8.458 1.00 88.75 187 THR A O 1
ATOM 1439 N N . ALA A 1 188 ? 15.544 -6.401 -7.820 1.00 88.44 188 ALA A N 1
ATOM 1440 C CA . ALA A 1 188 ? 16.412 -7.511 -8.204 1.00 88.44 188 ALA A CA 1
ATOM 1441 C C . ALA A 1 188 ? 16.698 -7.511 -9.711 1.00 88.44 188 ALA A C 1
ATOM 1443 O O . ALA A 1 188 ? 17.838 -7.715 -10.134 1.00 88.44 188 ALA A O 1
ATOM 1444 N N . ILE A 1 189 ? 15.672 -7.243 -10.518 1.00 84.94 189 ILE A N 1
ATOM 1445 C CA . ILE A 1 189 ? 15.796 -7.197 -11.976 1.00 84.94 189 ILE A CA 1
ATOM 1446 C C . ILE A 1 189 ? 16.560 -5.945 -12.405 1.00 84.94 189 ILE A C 1
ATOM 1448 O O . ILE A 1 189 ? 17.470 -6.047 -13.231 1.00 84.94 189 ILE A O 1
ATOM 1452 N N . LEU A 1 190 ? 16.270 -4.790 -11.798 1.00 81.06 190 LEU A N 1
ATOM 1453 C CA . LEU A 1 190 ? 16.955 -3.542 -12.127 1.00 81.06 190 LEU A CA 1
ATOM 1454 C C . LEU A 1 190 ? 18.453 -3.608 -11.803 1.00 81.06 190 LEU A C 1
ATOM 1456 O O . LEU A 1 190 ? 19.268 -3.195 -12.624 1.00 81.06 190 LEU A O 1
ATOM 1460 N N . ARG A 1 191 ? 18.839 -4.212 -10.671 1.00 83.19 191 ARG A N 1
ATOM 1461 C CA . ARG A 1 191 ? 20.257 -4.420 -10.315 1.00 83.19 191 ARG A CA 1
ATOM 1462 C C . ARG A 1 191 ? 21.010 -5.321 -11.289 1.00 83.19 191 ARG A C 1
ATOM 1464 O O . ARG A 1 191 ? 22.222 -5.181 -11.423 1.00 83.19 191 ARG A O 1
ATOM 1471 N N . LYS A 1 192 ? 20.318 -6.253 -11.949 1.00 82.88 192 LYS A N 1
ATOM 1472 C CA . LYS A 1 192 ? 20.911 -7.130 -12.969 1.00 82.88 192 LYS A CA 1
ATOM 1473 C C . LYS A 1 192 ? 21.086 -6.414 -14.317 1.00 82.88 192 LYS A C 1
ATOM 1475 O O . LYS A 1 192 ? 21.810 -6.912 -15.177 1.00 82.88 192 LYS A O 1
ATOM 1480 N N . SER A 1 193 ? 20.432 -5.268 -14.517 1.00 76.38 193 SER A N 1
ATOM 1481 C CA . SER A 1 193 ? 20.512 -4.503 -15.760 1.00 76.38 193 SER A CA 1
ATOM 1482 C C . SER A 1 193 ? 21.879 -3.815 -15.914 1.00 76.38 193 SER A C 1
ATOM 1484 O O . SER A 1 193 ? 22.372 -3.214 -14.955 1.00 76.38 193 SER A O 1
ATOM 1486 N N . PRO A 1 194 ? 22.486 -3.824 -17.117 1.00 71.69 194 PRO A N 1
ATOM 1487 C CA . PRO A 1 194 ? 23.770 -3.164 -17.368 1.00 71.69 194 PRO A CA 1
ATOM 1488 C C . PRO A 1 194 ? 23.735 -1.647 -17.116 1.00 71.69 194 PRO A C 1
ATOM 1490 O O . PRO A 1 194 ? 24.755 -1.080 -16.736 1.00 71.69 194 PRO A O 1
ATOM 1493 N N . GLY A 1 195 ? 22.570 -0.997 -17.247 1.00 69.25 195 GLY A N 1
ATOM 1494 C CA . GLY A 1 195 ? 22.415 0.437 -16.958 1.00 69.25 195 GLY A CA 1
ATOM 1495 C C . GLY A 1 195 ? 22.646 0.795 -15.484 1.00 69.25 195 GLY A C 1
ATOM 1496 O O . GLY A 1 195 ? 23.178 1.863 -15.181 1.00 69.25 195 GLY A O 1
ATOM 1497 N N . TYR A 1 196 ? 22.336 -0.123 -14.561 1.00 68.62 196 TYR A N 1
ATOM 1498 C CA . TYR A 1 196 ? 22.637 0.053 -13.138 1.00 68.62 196 TYR A CA 1
ATOM 1499 C C . TYR A 1 196 ? 24.140 -0.093 -12.861 1.00 68.62 196 TYR A C 1
ATOM 1501 O O . TYR A 1 196 ? 24.713 0.698 -12.119 1.00 68.62 196 TYR A O 1
ATOM 1509 N N . ALA A 1 197 ? 24.807 -1.057 -13.510 1.00 69.00 197 ALA A N 1
ATOM 1510 C CA . ALA A 1 197 ? 26.247 -1.285 -13.351 1.00 69.00 197 ALA A CA 1
ATOM 1511 C C . ALA A 1 197 ? 27.106 -0.092 -13.810 1.00 69.00 197 ALA A C 1
ATOM 1513 O O . ALA A 1 197 ? 28.227 0.080 -13.338 1.00 69.00 197 ALA A O 1
ATOM 1514 N N . GLN A 1 198 ? 26.578 0.738 -14.711 1.00 74.56 198 GLN A N 1
ATOM 1515 C CA . GLN A 1 198 ? 27.252 1.936 -15.208 1.00 74.56 198 GLN A CA 1
ATOM 1516 C C . GLN A 1 198 ? 26.886 3.217 -14.430 1.00 74.56 198 GLN A C 1
ATOM 1518 O O . GLN A 1 198 ? 27.341 4.290 -14.808 1.00 74.56 198 GLN A O 1
ATOM 1523 N N . ASN A 1 199 ? 26.105 3.130 -13.340 1.00 72.12 199 ASN A N 1
ATOM 1524 C CA . ASN A 1 199 ? 25.593 4.276 -12.565 1.00 72.12 199 ASN A CA 1
ATOM 1525 C C . ASN A 1 199 ? 24.768 5.288 -13.388 1.00 72.12 199 ASN A C 1
ATOM 1527 O O . ASN A 1 199 ? 24.652 6.451 -13.004 1.00 72.12 199 ASN A O 1
ATOM 1531 N N . LEU A 1 200 ? 24.169 4.859 -14.504 1.00 75.38 200 LEU A N 1
ATOM 1532 C CA . LEU A 1 200 ? 23.276 5.708 -15.303 1.00 75.38 200 LEU A CA 1
ATOM 1533 C C . LEU A 1 200 ? 21.848 5.737 -14.739 1.00 75.38 200 LEU A C 1
ATOM 1535 O O . LEU A 1 200 ? 21.039 6.554 -15.162 1.00 75.38 200 LEU A O 1
ATOM 1539 N N . VAL A 1 201 ? 21.530 4.856 -13.784 1.00 77.69 201 VAL A N 1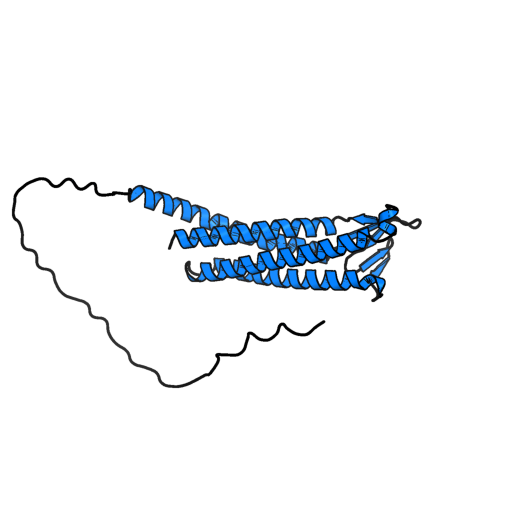
ATOM 1540 C CA . VAL A 1 201 ? 20.174 4.637 -13.273 1.00 77.69 201 VAL A CA 1
ATOM 1541 C C . VAL A 1 201 ? 20.118 4.885 -11.765 1.00 77.69 201 VAL A C 1
ATOM 1543 O O . VAL A 1 201 ? 20.821 4.233 -10.996 1.00 77.69 201 VAL A O 1
ATOM 1546 N N . THR A 1 202 ? 19.249 5.800 -11.337 1.00 82.81 202 THR A N 1
ATOM 1547 C CA . THR A 1 202 ? 19.021 6.175 -9.932 1.00 82.81 202 THR A CA 1
ATOM 1548 C C . THR A 1 202 ? 17.567 5.909 -9.538 1.00 82.81 202 THR A C 1
ATOM 1550 O O . THR A 1 2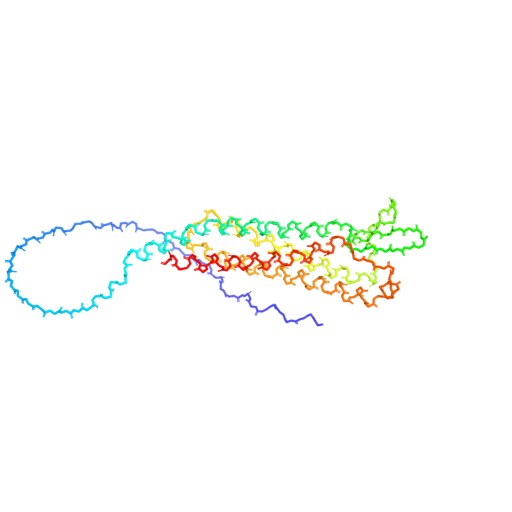02 ? 16.653 6.081 -10.343 1.00 82.81 202 THR A O 1
ATOM 1553 N N . PHE A 1 203 ? 17.327 5.500 -8.292 1.00 84.12 203 PHE A N 1
ATOM 1554 C CA . PHE A 1 203 ? 15.968 5.335 -7.771 1.00 84.12 203 PHE A CA 1
ATOM 1555 C C . PHE A 1 203 ? 15.305 6.694 -7.525 1.00 84.12 203 PHE A C 1
ATOM 1557 O O . PHE A 1 203 ? 15.918 7.597 -6.954 1.00 84.12 203 PHE A O 1
ATOM 1564 N N . GLY A 1 204 ? 14.053 6.835 -7.957 1.00 85.00 204 GLY A N 1
ATOM 1565 C CA . GLY A 1 204 ? 13.267 8.046 -7.750 1.00 85.00 204 GLY A CA 1
ATOM 1566 C C . GLY A 1 204 ? 12.507 8.060 -6.421 1.00 85.00 204 GLY A C 1
ATOM 1567 O O . GLY A 1 204 ? 12.513 7.099 -5.647 1.00 85.00 204 GLY A O 1
ATOM 1568 N N . SER A 1 205 ? 11.823 9.171 -6.151 1.00 85.12 205 SER A N 1
ATOM 1569 C CA . SER A 1 205 ? 11.061 9.377 -4.915 1.00 85.12 205 SER A CA 1
ATOM 1570 C C . SER A 1 205 ? 9.886 8.404 -4.775 1.00 85.12 205 SER A C 1
ATOM 1572 O O . SER A 1 205 ? 9.630 7.914 -3.675 1.00 85.12 205 SER A O 1
ATOM 1574 N N . SER A 1 206 ? 9.208 8.059 -5.873 1.00 87.44 206 SER A N 1
ATOM 1575 C CA . SER A 1 206 ? 8.046 7.156 -5.866 1.00 87.44 206 SER A CA 1
ATOM 1576 C C . SER A 1 206 ? 8.407 5.732 -5.462 1.00 87.44 206 SER A C 1
ATOM 1578 O O . SER A 1 206 ? 7.606 5.051 -4.820 1.00 87.44 206 SER A O 1
ATOM 1580 N N . PHE A 1 207 ? 9.627 5.300 -5.784 1.00 88.50 207 PHE A N 1
ATOM 1581 C CA . PHE A 1 207 ? 10.140 4.003 -5.363 1.00 88.50 207 PHE A CA 1
ATOM 1582 C C . PHE A 1 207 ? 10.301 3.946 -3.837 1.00 88.50 207 PHE A C 1
ATOM 1584 O O . PHE A 1 207 ? 9.821 3.014 -3.196 1.00 88.50 207 PHE A O 1
ATOM 1591 N N . SER A 1 208 ? 10.877 4.986 -3.229 1.00 90.50 208 SER A N 1
ATOM 1592 C CA . SER A 1 208 ? 10.998 5.089 -1.768 1.00 90.50 208 SER A CA 1
ATOM 1593 C C . SER A 1 208 ? 9.637 5.134 -1.063 1.00 90.50 208 SER A C 1
ATOM 1595 O O . SER A 1 208 ? 9.491 4.549 0.010 1.00 90.50 208 SER A O 1
ATOM 1597 N N . LEU A 1 209 ? 8.624 5.770 -1.668 1.00 91.06 209 LEU A N 1
ATOM 1598 C CA . LEU A 1 209 ? 7.264 5.809 -1.111 1.00 91.06 209 LEU A CA 1
ATOM 1599 C C . LEU A 1 209 ? 6.634 4.417 -1.000 1.00 91.06 209 LEU A C 1
ATOM 1601 O O . LEU A 1 209 ? 5.966 4.138 -0.007 1.00 91.06 209 LEU A O 1
ATOM 1605 N N . GLY A 1 210 ? 6.871 3.526 -1.966 1.00 92.00 210 GLY A N 1
ATOM 1606 C CA . GLY A 1 210 ? 6.355 2.161 -1.865 1.00 92.00 210 GLY A CA 1
ATOM 1607 C C . GLY A 1 210 ? 7.130 1.285 -0.872 1.00 92.00 210 GLY A C 1
ATOM 1608 O O . GLY A 1 210 ? 6.556 0.373 -0.295 1.00 92.00 210 GLY A O 1
ATOM 1609 N N . TRP A 1 211 ? 8.398 1.586 -0.571 1.00 93.94 211 TRP A N 1
ATOM 1610 C CA . TRP A 1 211 ? 9.071 0.969 0.586 1.00 93.94 211 TRP A CA 1
ATOM 1611 C C . TRP A 1 211 ? 8.510 1.477 1.916 1.00 93.94 211 TRP A C 1
ATOM 1613 O O . TRP A 1 211 ? 8.323 0.700 2.853 1.00 93.94 211 TRP A O 1
ATOM 1623 N N . ALA A 1 212 ? 8.204 2.773 1.995 1.00 95.00 212 ALA A N 1
ATOM 1624 C CA . ALA A 1 212 ? 7.580 3.365 3.172 1.00 95.00 212 ALA A CA 1
ATOM 1625 C C . ALA A 1 212 ? 6.167 2.807 3.419 1.00 95.00 212 ALA A C 1
ATOM 1627 O O . ALA A 1 212 ? 5.801 2.577 4.574 1.00 95.00 212 ALA A O 1
ATOM 1628 N N . SER A 1 213 ? 5.394 2.532 2.360 1.00 94.75 213 SER A N 1
ATOM 1629 C CA . SER A 1 213 ? 4.057 1.944 2.502 1.00 94.75 213 SER A CA 1
ATOM 1630 C C . SER A 1 213 ? 4.103 0.540 3.110 1.00 94.75 213 SER A C 1
ATOM 1632 O O . SER A 1 213 ? 3.254 0.232 3.940 1.00 94.75 213 SER A O 1
ATOM 1634 N N . ILE A 1 214 ? 5.122 -0.280 2.810 1.00 95.19 214 ILE A N 1
ATOM 1635 C CA . ILE A 1 214 ? 5.302 -1.607 3.435 1.00 95.19 214 ILE A CA 1
ATOM 1636 C C . ILE A 1 214 ? 5.407 -1.481 4.959 1.00 95.19 214 ILE A C 1
ATOM 1638 O O . ILE A 1 214 ? 4.723 -2.198 5.690 1.00 95.19 214 ILE A O 1
ATOM 1642 N N . LEU A 1 215 ? 6.242 -0.557 5.448 1.00 95.25 215 LEU A N 1
ATOM 1643 C CA . LEU A 1 215 ? 6.408 -0.334 6.887 1.00 95.25 215 LEU A CA 1
ATOM 1644 C C . LEU A 1 215 ? 5.097 0.122 7.530 1.00 95.25 215 LEU A C 1
ATOM 1646 O O . LEU A 1 215 ? 4.729 -0.376 8.593 1.00 95.25 215 LEU A O 1
ATOM 1650 N N . MET A 1 216 ? 4.369 1.019 6.866 1.00 93.44 216 MET A N 1
ATOM 1651 C CA . MET A 1 216 ? 3.075 1.492 7.354 1.00 93.44 216 MET A CA 1
ATOM 1652 C C . MET A 1 216 ? 2.008 0.388 7.361 1.00 93.44 216 MET A C 1
ATOM 1654 O O . MET A 1 216 ? 1.263 0.290 8.336 1.00 93.44 216 MET A O 1
ATOM 1658 N N . TYR A 1 217 ? 1.979 -0.507 6.368 1.00 94.88 217 TYR A N 1
ATOM 1659 C CA . TYR A 1 217 ? 1.088 -1.673 6.375 1.00 94.88 217 TYR A CA 1
ATOM 1660 C C . TYR A 1 217 ? 1.406 -2.637 7.522 1.00 94.88 217 TYR A C 1
ATOM 1662 O O . TYR A 1 217 ? 0.494 -3.103 8.204 1.00 94.88 217 TYR A O 1
ATOM 1670 N N . ILE A 1 218 ? 2.687 -2.893 7.801 1.00 94.19 218 ILE A N 1
ATOM 1671 C CA . ILE A 1 218 ? 3.094 -3.730 8.940 1.00 94.19 218 ILE A CA 1
ATOM 1672 C C . ILE A 1 218 ? 2.665 -3.085 10.263 1.00 94.19 218 ILE A C 1
ATOM 1674 O O . ILE A 1 218 ? 2.084 -3.761 11.112 1.00 94.19 218 ILE A O 1
ATOM 1678 N N . ILE A 1 219 ? 2.909 -1.781 10.433 1.00 94.31 219 ILE A N 1
ATOM 1679 C CA . ILE A 1 219 ? 2.491 -1.040 11.632 1.00 94.31 219 ILE A CA 1
ATOM 1680 C C . ILE A 1 219 ? 0.966 -1.089 11.779 1.00 94.31 219 ILE A C 1
ATOM 1682 O O . ILE A 1 219 ? 0.474 -1.408 12.859 1.00 94.31 219 ILE A O 1
ATOM 1686 N N . THR A 1 220 ? 0.221 -0.854 10.697 1.00 94.25 220 THR A N 1
ATOM 1687 C CA . THR A 1 220 ? -1.246 -0.943 10.673 1.00 94.25 220 THR A CA 1
ATOM 1688 C C . THR A 1 220 ? -1.722 -2.327 11.120 1.00 94.25 220 THR A C 1
ATOM 1690 O O . THR A 1 220 ? -2.556 -2.426 12.019 1.00 94.25 220 THR A O 1
ATOM 1693 N N . GLY A 1 221 ? -1.163 -3.402 10.556 1.00 93.50 221 GLY A N 1
ATOM 1694 C CA . GLY A 1 221 ? -1.501 -4.776 10.934 1.00 93.50 221 GLY A CA 1
ATOM 1695 C C . GLY A 1 221 ? -1.213 -5.080 12.408 1.00 93.50 221 GLY A C 1
ATOM 1696 O O . GLY A 1 221 ? -2.043 -5.683 13.088 1.00 93.50 221 GLY A O 1
ATOM 1697 N N . ILE A 1 222 ? -0.078 -4.611 12.938 1.00 93.62 222 ILE A N 1
ATOM 1698 C CA . ILE A 1 222 ? 0.266 -4.765 14.361 1.00 93.62 222 ILE A CA 1
ATOM 1699 C C . ILE A 1 222 ? -0.723 -4.001 15.249 1.00 93.62 222 ILE A C 1
ATOM 1701 O O . ILE A 1 222 ? -1.209 -4.559 16.233 1.00 93.62 222 ILE A O 1
ATOM 1705 N N . LEU A 1 223 ? -1.052 -2.752 14.910 1.00 92.31 223 LEU A N 1
ATOM 1706 C CA . LEU A 1 223 ? -2.009 -1.946 15.673 1.00 92.31 223 LEU A CA 1
ATOM 1707 C C . LEU A 1 223 ? -3.409 -2.583 15.684 1.00 92.31 223 LEU A C 1
ATOM 1709 O O . LEU A 1 223 ? -4.062 -2.606 16.731 1.00 92.31 223 LEU A O 1
ATOM 1713 N N . LEU A 1 224 ? -3.841 -3.174 14.566 1.00 91.56 224 LEU A N 1
ATOM 1714 C CA . LEU A 1 224 ? -5.102 -3.917 14.481 1.00 91.56 224 LEU A CA 1
ATOM 1715 C C . LEU A 1 224 ? -5.091 -5.156 15.393 1.00 91.56 224 LEU A C 1
ATOM 1717 O O . LEU A 1 224 ? -6.025 -5.346 16.169 1.00 91.56 224 LEU A O 1
ATOM 1721 N N . LEU A 1 225 ? -4.013 -5.949 15.393 1.00 91.62 225 LEU A N 1
ATOM 1722 C CA . LEU A 1 225 ? -3.876 -7.106 16.293 1.00 91.62 225 LEU A CA 1
ATOM 1723 C C . LEU A 1 225 ? -3.822 -6.708 17.778 1.00 91.62 225 LEU A C 1
ATOM 1725 O O . LEU A 1 225 ? -4.353 -7.413 18.639 1.00 91.62 225 LEU A O 1
ATOM 1729 N N . LEU A 1 226 ? -3.182 -5.582 18.103 1.00 89.88 226 LEU A N 1
ATOM 1730 C CA . LEU A 1 226 ? -3.181 -5.041 19.465 1.00 89.88 226 LEU A CA 1
ATOM 1731 C C . LEU A 1 226 ? -4.591 -4.620 19.883 1.00 89.88 226 LEU A C 1
ATOM 1733 O O . LEU A 1 226 ? -5.020 -4.931 20.994 1.00 89.88 226 LEU A O 1
ATOM 1737 N N . THR A 1 227 ? -5.329 -3.973 18.981 1.00 87.94 227 THR A N 1
ATOM 1738 C CA . THR A 1 227 ? -6.730 -3.592 19.196 1.00 87.94 227 THR A CA 1
ATOM 1739 C C . THR A 1 227 ? -7.601 -4.825 19.442 1.00 87.94 227 THR A C 1
ATOM 1741 O O . THR A 1 227 ? -8.360 -4.843 20.409 1.00 87.94 227 THR A O 1
ATOM 1744 N N . GLU A 1 228 ? -7.436 -5.887 18.648 1.00 88.44 228 GLU A N 1
ATOM 1745 C CA . GLU A 1 228 ? -8.135 -7.167 18.831 1.00 88.44 228 GLU A CA 1
ATOM 1746 C C . GLU A 1 228 ? -7.897 -7.745 20.236 1.00 88.44 228 GLU A C 1
ATOM 1748 O O . GLU A 1 228 ? -8.851 -8.015 20.970 1.00 88.44 228 GLU A O 1
ATOM 1753 N N . LYS A 1 229 ? -6.629 -7.867 20.655 1.00 86.00 229 LYS A N 1
ATOM 1754 C CA . LYS A 1 229 ? -6.270 -8.389 21.986 1.00 86.00 229 LYS A CA 1
ATOM 1755 C C . LYS A 1 229 ? -6.841 -7.548 23.124 1.00 86.00 229 LYS A C 1
ATOM 1757 O O . LYS A 1 229 ? -7.267 -8.092 24.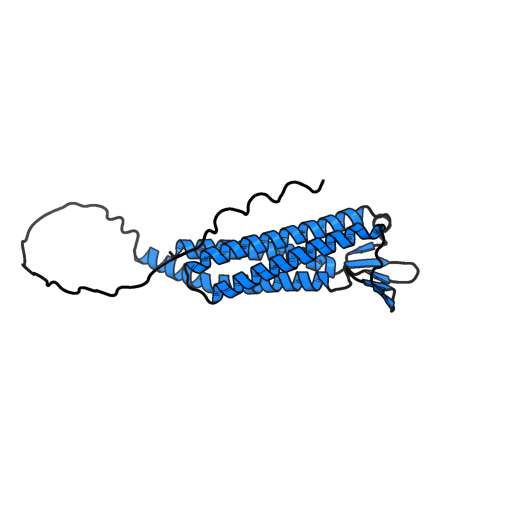140 1.00 86.00 229 LYS A O 1
ATOM 1762 N N . THR A 1 230 ? -6.851 -6.233 22.944 1.00 84.00 230 THR A N 1
ATOM 1763 C CA . THR A 1 230 ? -7.358 -5.281 23.935 1.00 84.00 230 THR A CA 1
ATOM 1764 C C . THR A 1 230 ? -8.871 -5.427 24.098 1.00 84.00 230 THR A C 1
ATOM 1766 O O . THR A 1 230 ? -9.366 -5.445 25.221 1.00 84.00 230 THR A O 1
ATOM 1769 N N . ILE A 1 231 ? -9.609 -5.612 22.997 1.00 81.94 231 ILE A N 1
ATOM 1770 C CA . ILE A 1 231 ? -11.060 -5.843 23.031 1.00 81.94 231 ILE A CA 1
ATOM 1771 C C . ILE A 1 231 ? -11.396 -7.195 23.675 1.00 81.94 231 ILE A C 1
ATOM 1773 O O . ILE A 1 231 ? -12.311 -7.245 24.493 1.00 81.94 231 ILE A O 1
ATOM 1777 N N . ILE A 1 232 ? -10.654 -8.263 23.356 1.00 82.31 232 ILE A N 1
ATOM 1778 C CA . ILE A 1 232 ? -10.860 -9.597 23.954 1.00 82.31 232 ILE A CA 1
ATOM 1779 C C . ILE A 1 232 ? -10.599 -9.573 25.465 1.00 82.31 232 ILE A C 1
ATOM 1781 O O . ILE A 1 232 ? -11.343 -10.184 26.217 1.00 82.31 232 ILE A O 1
ATOM 1785 N N . SER A 1 233 ? -9.586 -8.836 25.929 1.00 79.94 233 SER A N 1
ATOM 1786 C CA . SER A 1 233 ? -9.301 -8.689 27.365 1.00 79.94 233 SER A CA 1
ATOM 1787 C C . SER A 1 233 ? -10.380 -7.909 28.137 1.00 79.94 233 SER A C 1
ATOM 1789 O O . SER A 1 233 ? -10.325 -7.873 29.365 1.00 79.94 233 SER A O 1
ATOM 1791 N N . LEU A 1 234 ? -11.303 -7.246 27.432 1.00 72.81 234 LEU A N 1
ATOM 1792 C CA . LEU A 1 234 ? -12.402 -6.438 27.974 1.00 72.81 234 LEU A CA 1
ATOM 1793 C C . LEU A 1 234 ? -13.776 -7.124 27.833 1.00 72.81 234 LEU A C 1
ATOM 1795 O O . LEU A 1 234 ? -14.797 -6.451 28.025 1.00 72.81 234 LEU A O 1
ATOM 1799 N N . ALA A 1 235 ? -13.817 -8.379 27.381 1.00 68.44 235 ALA A N 1
ATOM 1800 C CA . ALA A 1 235 ? -15.026 -9.172 27.155 1.00 68.44 235 ALA A CA 1
ATOM 1801 C C . ALA A 1 235 ? -15.053 -10.371 28.108 1.00 68.44 235 ALA A C 1
ATOM 1803 O O . ALA A 1 235 ? -16.160 -10.671 28.605 1.00 68.44 235 ALA A O 1
#

InterPro domains:
  IPR004031 PMP-22/EMP/MP20/Claudin [PF00822] (78-224)
  IPR050579 Peripheral myelin protein 22/Epithelial membrane protein-like [PTHR10671] (71-229)

Organism: NCBI:txid8663

Foldseek 3Di:
DPDDDPPDDDDDDDDYDDDDDDDDDDDDDDDDDDDDDDDDDDDDDDPPPCPDPVVVVVVLVVLVVVLVVLLVVLLVLLVLLLVLLVCLQPDQAFKWFQDPQGIWTGHLFWTDDPHDIDGDDDDPLCVLSVLLNVLSVQLSVLSVQLSVLSVVLVVDDLPVNLVSLLSSLVSLLSSLVSLVVSLVSVVVSVCVDVSVVVVRMDGGPSSVSSVVSSVSSNVSSVSSVVSSVSSVVND

Secondary structure (DSSP, 8-state):
---S---S--------------------------------------------HHHHHHHHHHHHHHHHHHHHHHHHHHHHHHHHHHHHHH-S-SEEEEETTEEEEE-SSEEEETTEEEE----GGGHHHHHHHHHHHHHHHHHHHHHHHHHHHHHS-HHHHHHHHHHHHHHHHHHHHHHHHHHHHHHHHHHHSHHHHTT-EEE-HHHHHHHHHHHHHHHHHHHHHHHHHHHHTT-

Radius of gyration: 29.66 Å; chains: 1; bounding box: 73×45×94 Å

Sequence (235 aa):
MVAEATEWISEEVAVSPSLLPLQRSCPKWQKGVAVGPVVGGRKGEIPSTTVSLTSITSLEINLSFLTQPLKISCGICSAGSLLLEYMSLSTSYWVLETTYRGMVHSGLWDICLESKCNLYQFNLLALHIHVTRAFLLMALFCGFIGLLFSCISFERNKLYDVSVIKVAAIFSFSAGFLVLVAMSLFTAILRKSPGYAQNLVTFGSSFSLGWASILMYIITGILLLLTEKTIISLA

pLDDT: mean 72.36, std 22.65, range [27.19, 96.5]